Protein AF-A0A5C7EQW0-F1 (afdb_monomer_lite)

Radius of gyration: 21.23 Å; chains: 1; bounding box: 50×44×57 Å

Structure (mmCIF, N/CA/C/O backbone):
data_AF-A0A5C7EQW0-F1
#
_entry.id   AF-A0A5C7EQW0-F1
#
loop_
_atom_site.group_PDB
_atom_site.id
_atom_site.type_symbol
_atom_site.label_atom_id
_atom_site.label_alt_id
_atom_site.label_comp_id
_atom_site.label_asym_id
_atom_site.label_entity_id
_atom_site.label_seq_id
_atom_site.pdbx_PDB_ins_code
_atom_site.Cartn_x
_atom_site.Cartn_y
_atom_site.Cartn_z
_atom_site.occupancy
_atom_site.B_iso_or_equiv
_atom_site.auth_seq_id
_atom_site.auth_comp_id
_atom_site.auth_asym_id
_atom_site.auth_atom_id
_atom_site.pdbx_PDB_model_num
ATOM 1 N N . MET A 1 1 ? 4.938 -2.329 -3.753 1.00 88.94 1 MET A N 1
ATOM 2 C CA . MET A 1 1 ? 6.013 -3.317 -4.000 1.00 88.94 1 MET A CA 1
ATOM 3 C C . MET A 1 1 ? 7.381 -2.644 -3.904 1.00 88.94 1 MET A C 1
ATOM 5 O O . MET A 1 1 ? 7.489 -1.469 -4.225 1.00 88.94 1 MET A O 1
ATOM 9 N N . ASP A 1 2 ? 8.422 -3.358 -3.464 1.00 90.62 2 ASP A N 1
ATOM 10 C CA . ASP A 1 2 ? 9.789 -2.816 -3.384 1.00 90.62 2 ASP A CA 1
ATOM 11 C C . ASP A 1 2 ? 10.437 -2.665 -4.785 1.00 90.62 2 ASP A C 1
ATOM 13 O O . ASP A 1 2 ? 10.376 -3.616 -5.577 1.00 90.62 2 ASP A O 1
ATOM 17 N N . PRO A 1 3 ? 11.082 -1.520 -5.100 1.00 93.94 3 PRO A N 1
ATOM 18 C CA . PRO A 1 3 ? 11.840 -1.320 -6.338 1.00 93.94 3 PRO A CA 1
ATOM 19 C C . PRO A 1 3 ? 12.886 -2.384 -6.651 1.00 93.94 3 PRO A C 1
ATOM 21 O O . PRO A 1 3 ? 13.042 -2.763 -7.810 1.00 93.94 3 PRO A O 1
ATOM 24 N N . ALA A 1 4 ? 13.562 -2.928 -5.642 1.00 91.50 4 ALA A N 1
ATOM 25 C CA . ALA A 1 4 ? 14.552 -3.982 -5.829 1.00 91.50 4 ALA A CA 1
ATOM 26 C C . ALA A 1 4 ? 13.955 -5.257 -6.451 1.00 91.50 4 ALA A C 1
ATOM 28 O O . ALA A 1 4 ? 14.681 -6.022 -7.081 1.00 91.50 4 ALA A O 1
ATOM 29 N N . ILE A 1 5 ? 12.644 -5.483 -6.311 1.00 92.81 5 ILE A N 1
ATOM 30 C CA . ILE A 1 5 ? 11.968 -6.657 -6.869 1.00 92.81 5 ILE A CA 1
ATOM 31 C C . ILE A 1 5 ? 11.678 -6.442 -8.355 1.00 92.81 5 ILE A C 1
ATOM 33 O O . ILE A 1 5 ? 12.177 -7.188 -9.198 1.00 92.81 5 ILE A O 1
ATOM 37 N N . TYR A 1 6 ? 10.876 -5.430 -8.698 1.00 95.44 6 TYR A N 1
ATOM 38 C CA . TYR A 1 6 ? 10.392 -5.278 -10.073 1.00 95.44 6 TYR A CA 1
ATOM 39 C C . TYR A 1 6 ? 11.470 -4.739 -11.024 1.00 95.44 6 TYR A C 1
ATOM 41 O O . TYR A 1 6 ? 11.479 -5.108 -12.194 1.00 95.44 6 TYR A O 1
ATOM 49 N N . VAL A 1 7 ? 12.425 -3.928 -10.544 1.00 97.25 7 VAL A N 1
ATOM 50 C CA . VAL A 1 7 ? 13.527 -3.445 -11.395 1.00 97.25 7 VAL A CA 1
ATOM 51 C C . VAL A 1 7 ? 14.408 -4.613 -11.832 1.00 97.25 7 VAL A C 1
ATOM 53 O O . VAL A 1 7 ? 14.739 -4.720 -13.010 1.00 97.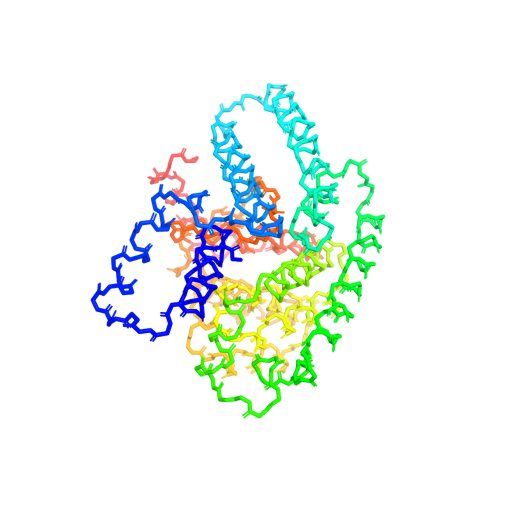25 7 VAL A O 1
ATOM 56 N N . CYS A 1 8 ? 14.733 -5.539 -10.923 1.00 96.12 8 CYS A N 1
ATOM 57 C CA . CYS A 1 8 ? 15.489 -6.740 -11.281 1.00 96.12 8 CYS A CA 1
ATOM 58 C C . CYS A 1 8 ? 14.723 -7.614 -12.283 1.00 96.12 8 CYS A C 1
ATOM 60 O O . CYS A 1 8 ? 15.320 -8.120 -13.230 1.00 96.12 8 CYS A O 1
ATOM 62 N N . ARG A 1 9 ? 13.400 -7.746 -12.122 1.00 95.81 9 ARG A N 1
ATOM 63 C CA . ARG A 1 9 ? 12.547 -8.509 -13.048 1.00 95.81 9 ARG A CA 1
ATOM 64 C C . ARG A 1 9 ? 12.472 -7.886 -14.436 1.00 95.81 9 ARG A C 1
ATOM 66 O O . ARG A 1 9 ? 12.625 -8.601 -15.421 1.00 95.81 9 ARG A O 1
ATOM 73 N N . TYR A 1 10 ? 12.334 -6.568 -14.517 1.00 96.94 10 TYR A N 1
ATOM 74 C CA . TYR A 1 10 ? 12.390 -5.834 -15.778 1.00 96.94 10 TYR A CA 1
ATOM 75 C C . TYR A 1 10 ? 13.731 -6.024 -16.503 1.00 96.94 10 TYR A C 1
ATOM 77 O O . TYR A 1 10 ? 13.761 -6.289 -17.708 1.00 96.94 10 TYR A O 1
ATOM 85 N N . LEU A 1 11 ? 14.852 -5.934 -15.775 1.00 97.56 11 LEU A N 1
ATOM 86 C CA . LEU A 1 11 ? 16.186 -6.156 -16.341 1.00 97.56 11 LEU A CA 1
ATOM 87 C C . LEU A 1 11 ? 16.369 -7.606 -16.810 1.00 97.56 11 LEU A C 1
ATOM 89 O O . LEU A 1 11 ? 16.930 -7.832 -17.881 1.00 97.56 11 LEU A O 1
ATOM 93 N N . GLU A 1 12 ? 15.871 -8.580 -16.043 1.00 95.69 12 GLU A N 1
ATOM 94 C CA . GLU A 1 12 ? 15.895 -10.001 -16.407 1.00 95.69 12 GLU A CA 1
ATOM 95 C C . GLU A 1 12 ? 15.120 -10.249 -17.708 1.00 95.69 12 GLU A C 1
ATOM 97 O O . GLU A 1 12 ? 15.663 -10.848 -18.640 1.00 95.69 12 GLU A O 1
ATOM 102 N N . ALA A 1 13 ? 13.887 -9.741 -17.804 1.00 94.12 13 ALA A N 1
ATOM 103 C CA . ALA A 1 13 ? 13.046 -9.868 -18.992 1.00 94.12 13 ALA A CA 1
ATOM 104 C C . ALA A 1 13 ? 13.681 -9.189 -20.216 1.00 94.12 13 ALA A C 1
ATOM 106 O O . ALA A 1 13 ? 13.775 -9.794 -21.287 1.00 94.12 13 ALA A O 1
ATOM 107 N N . SER A 1 14 ? 14.205 -7.973 -20.039 1.00 94.69 14 SER A N 1
ATOM 108 C CA . SER A 1 14 ? 14.911 -7.230 -21.090 1.00 94.69 14 SER A CA 1
ATOM 109 C C . SER A 1 14 ? 16.144 -7.989 -21.589 1.00 94.69 14 SER A C 1
ATOM 111 O O . SER A 1 14 ? 16.368 -8.115 -22.796 1.00 94.69 14 SER A O 1
ATOM 113 N N . TYR A 1 15 ? 16.933 -8.553 -20.670 1.00 95.25 15 TYR A N 1
ATOM 114 C CA . TYR A 1 15 ? 18.121 -9.324 -21.021 1.00 95.25 15 TYR A CA 1
ATOM 115 C C . TYR A 1 15 ? 17.764 -10.625 -21.745 1.00 95.25 15 TYR A C 1
ATOM 117 O O . TYR A 1 15 ? 18.398 -10.959 -22.749 1.00 95.25 15 TYR A O 1
ATOM 125 N N . ALA A 1 16 ? 16.743 -11.343 -21.273 1.00 93.44 16 ALA A N 1
ATOM 126 C CA . ALA A 1 16 ? 16.265 -12.571 -21.898 1.00 93.44 16 ALA A CA 1
ATOM 127 C C . ALA A 1 16 ? 15.719 -12.322 -23.313 1.00 93.44 16 ALA A C 1
ATOM 129 O O . ALA A 1 16 ? 16.009 -13.101 -24.221 1.00 93.44 16 ALA A O 1
ATOM 130 N N . ALA A 1 17 ? 14.999 -11.217 -23.526 1.00 93.06 17 ALA A N 1
ATOM 131 C CA . ALA A 1 17 ? 14.509 -10.821 -24.845 1.00 93.06 17 ALA A CA 1
ATOM 132 C C . ALA A 1 17 ? 15.654 -10.522 -25.830 1.00 93.06 17 ALA A C 1
ATOM 134 O O . ALA A 1 17 ? 15.574 -10.888 -27.003 1.00 93.06 17 ALA A O 1
ATOM 135 N N . ALA A 1 18 ? 16.745 -9.912 -25.354 1.00 93.81 18 ALA A N 1
ATOM 136 C CA . ALA A 1 18 ? 17.940 -9.657 -26.160 1.00 93.81 18 ALA A CA 1
ATOM 137 C C . ALA A 1 18 ? 18.785 -10.921 -26.434 1.00 93.81 18 ALA A C 1
ATOM 139 O O . ALA A 1 18 ? 19.583 -10.932 -27.373 1.00 93.81 18 ALA A O 1
ATOM 140 N N . HIS A 1 19 ? 18.610 -11.986 -25.643 1.00 94.56 19 HIS A N 1
ATOM 141 C CA . HIS A 1 19 ? 19.397 -13.222 -25.713 1.00 94.56 19 HIS A CA 1
ATOM 142 C C . HIS A 1 19 ? 18.488 -14.471 -25.716 1.00 94.56 19 HIS A C 1
ATOM 144 O O . HIS A 1 19 ? 18.447 -15.219 -24.732 1.00 94.56 19 HIS A O 1
ATOM 150 N N . PRO A 1 20 ? 17.775 -14.747 -26.826 1.00 92.56 20 PRO A N 1
ATOM 151 C CA . PRO A 1 20 ? 16.774 -15.819 -26.888 1.00 92.56 20 PRO A CA 1
ATOM 152 C C . PRO A 1 20 ? 17.354 -17.230 -26.688 1.00 92.56 20 PRO A C 1
ATOM 154 O O . PRO A 1 20 ? 16.637 -18.129 -26.253 1.00 92.56 20 PRO A O 1
ATOM 157 N N . ASP A 1 21 ? 18.652 -17.417 -26.946 1.00 94.19 21 ASP A N 1
ATOM 158 C CA . ASP A 1 21 ? 19.345 -18.711 -26.856 1.00 94.19 21 ASP A CA 1
ATOM 159 C C . ASP A 1 21 ? 19.822 -19.070 -25.432 1.00 94.19 21 ASP A C 1
ATOM 161 O O . ASP A 1 21 ? 20.503 -20.082 -25.233 1.00 94.19 21 ASP A O 1
ATOM 165 N N . LEU A 1 22 ? 19.499 -18.256 -24.417 1.00 92.69 22 LEU A N 1
ATOM 166 C CA . LEU A 1 22 ? 19.853 -18.558 -23.029 1.00 92.69 22 LEU A CA 1
ATOM 167 C C . LEU A 1 22 ? 19.169 -19.840 -22.542 1.00 92.69 22 LEU A C 1
ATOM 169 O O . LEU A 1 22 ? 17.944 -19.950 -22.517 1.00 92.69 22 LEU A O 1
ATOM 173 N N . THR A 1 23 ? 19.983 -20.780 -22.062 1.00 94.38 23 THR A N 1
ATOM 174 C CA . THR A 1 23 ? 19.497 -21.941 -21.303 1.00 94.38 23 THR A CA 1
ATOM 175 C C . THR A 1 23 ? 18.910 -21.512 -19.957 1.00 94.38 23 THR A C 1
ATOM 177 O O . THR A 1 23 ? 19.310 -20.486 -19.407 1.00 94.38 23 THR A O 1
ATOM 180 N N . ASP A 1 24 ? 18.040 -22.330 -19.364 1.00 92.06 24 ASP A N 1
ATOM 181 C CA . ASP A 1 24 ? 17.448 -22.029 -18.050 1.00 92.06 24 ASP A CA 1
ATOM 182 C C . ASP A 1 24 ? 18.506 -21.859 -16.948 1.00 92.06 24 ASP A C 1
ATOM 184 O O . ASP A 1 24 ? 18.406 -20.955 -16.121 1.00 92.06 24 ASP A O 1
ATOM 188 N N . ALA A 1 25 ? 19.581 -22.654 -16.986 1.00 92.88 25 ALA A N 1
ATOM 189 C CA . ALA A 1 25 ? 20.705 -22.501 -16.062 1.00 92.88 25 ALA A CA 1
ATOM 190 C C . ALA A 1 25 ? 21.424 -21.151 -16.237 1.00 92.88 25 ALA A C 1
ATOM 192 O O . ALA A 1 25 ? 21.856 -20.547 -15.258 1.00 92.88 25 ALA A O 1
ATOM 193 N N . ALA A 1 26 ? 21.537 -20.660 -17.475 1.00 92.69 26 ALA A N 1
ATOM 194 C CA . ALA A 1 26 ? 22.115 -19.348 -17.745 1.00 92.69 26 ALA A CA 1
ATOM 195 C C . ALA A 1 26 ? 21.186 -18.212 -17.286 1.00 92.69 26 ALA A C 1
ATOM 197 O O . ALA A 1 26 ? 21.677 -17.228 -16.740 1.00 92.69 26 ALA A O 1
ATOM 198 N N . ARG A 1 27 ? 19.861 -18.360 -17.433 1.00 92.12 27 ARG A N 1
ATOM 199 C CA . ARG A 1 27 ? 18.880 -17.387 -16.917 1.00 92.12 27 ARG A CA 1
ATOM 200 C C . ARG A 1 27 ? 18.961 -17.246 -15.398 1.00 92.12 27 ARG A C 1
ATOM 202 O O . ARG A 1 27 ? 18.964 -16.129 -14.896 1.00 92.12 27 ARG A O 1
ATOM 209 N N . GLU A 1 28 ? 19.111 -18.355 -14.675 1.00 92.81 28 GLU A N 1
ATOM 210 C CA . GLU A 1 28 ? 19.253 -18.324 -13.213 1.00 92.81 28 GLU A CA 1
ATOM 211 C C . GLU A 1 28 ? 20.532 -17.599 -12.760 1.00 92.81 28 GLU A C 1
ATOM 213 O O . GLU A 1 28 ? 20.516 -16.810 -11.812 1.00 92.81 28 GLU A O 1
ATOM 218 N N . LEU A 1 29 ? 21.643 -17.826 -13.471 1.00 93.69 29 LEU A N 1
ATOM 219 C CA . LEU A 1 29 ? 22.897 -17.113 -13.220 1.00 93.69 29 LEU A CA 1
ATOM 220 C C . LEU A 1 29 ? 22.750 -15.612 -13.489 1.00 93.69 29 LEU A C 1
ATOM 222 O O . LEU A 1 29 ? 23.177 -14.809 -12.665 1.00 93.69 29 LEU A O 1
ATOM 226 N N . VAL A 1 30 ? 22.117 -15.235 -14.603 1.00 94.25 30 VAL A N 1
ATOM 227 C CA . VAL A 1 30 ? 21.852 -13.828 -14.941 1.00 94.25 30 VAL A CA 1
ATOM 228 C C . VAL A 1 30 ? 20.996 -13.162 -13.869 1.00 94.25 30 VAL A C 1
ATOM 230 O O . VAL A 1 30 ? 21.356 -12.081 -13.415 1.00 94.25 30 VAL A O 1
ATOM 233 N N . ARG A 1 31 ? 19.920 -13.812 -13.405 1.00 93.69 31 ARG A N 1
ATOM 234 C CA . ARG A 1 31 ? 19.080 -13.286 -12.319 1.00 93.69 31 ARG A CA 1
ATOM 235 C C . ARG A 1 31 ? 19.905 -12.991 -11.067 1.00 93.69 31 ARG A C 1
ATOM 237 O O . ARG A 1 31 ? 19.854 -11.882 -10.547 1.00 93.69 31 ARG A O 1
ATOM 244 N N . SER A 1 32 ? 20.725 -13.953 -10.643 1.00 94.06 32 SER A N 1
ATOM 245 C CA . SER A 1 32 ? 21.601 -13.800 -9.473 1.00 94.06 32 SER A CA 1
ATOM 246 C C . SER A 1 32 ? 22.606 -12.650 -9.626 1.00 94.06 32 SER A C 1
ATOM 248 O O . SER A 1 32 ? 22.962 -12.000 -8.646 1.00 94.06 32 SER A O 1
ATOM 250 N N . GLU A 1 33 ? 23.104 -12.408 -10.840 1.00 95.88 33 GLU A N 1
ATOM 251 C CA . GLU A 1 33 ? 24.038 -11.312 -11.117 1.00 95.88 33 GLU A CA 1
ATOM 252 C C . GLU A 1 33 ? 23.335 -9.951 -11.204 1.00 95.88 33 GLU A C 1
ATOM 254 O O . GLU A 1 33 ? 23.876 -8.968 -10.699 1.00 95.88 33 GLU A O 1
ATOM 259 N N . ILE A 1 34 ? 22.125 -9.888 -11.769 1.00 96.44 34 ILE A N 1
ATOM 260 C CA . ILE A 1 34 ? 21.291 -8.676 -11.780 1.00 96.44 34 ILE A CA 1
ATOM 261 C C . ILE A 1 34 ? 20.959 -8.246 -10.351 1.00 96.44 34 ILE A C 1
ATOM 263 O O . ILE A 1 34 ? 21.095 -7.071 -10.033 1.00 96.44 34 ILE A O 1
ATOM 267 N N . GLU A 1 35 ? 20.598 -9.179 -9.467 1.00 93.75 35 GLU A N 1
ATOM 268 C CA . GLU A 1 35 ? 20.321 -8.870 -8.056 1.00 93.75 35 GLU A CA 1
ATOM 269 C C . GLU A 1 35 ? 21.541 -8.275 -7.326 1.00 93.75 35 GLU A C 1
ATOM 271 O O . GLU A 1 35 ? 21.389 -7.478 -6.401 1.00 93.75 35 GLU A O 1
ATOM 276 N N . ARG A 1 36 ? 22.764 -8.643 -7.734 1.00 94.19 36 ARG A N 1
ATOM 277 C CA . ARG A 1 36 ? 24.015 -8.149 -7.130 1.00 94.19 36 ARG A CA 1
ATOM 278 C C . ARG A 1 36 ? 24.512 -6.844 -7.743 1.00 94.19 36 ARG A C 1
ATOM 280 O O . ARG A 1 36 ? 25.148 -6.060 -7.043 1.00 94.19 36 ARG A O 1
ATOM 287 N N . ASN A 1 37 ? 24.317 -6.664 -9.046 1.00 95.38 37 ASN A N 1
ATOM 288 C CA . ASN A 1 37 ? 24.874 -5.557 -9.819 1.00 95.38 37 ASN A CA 1
ATOM 289 C C . ASN A 1 37 ? 23.929 -5.165 -10.970 1.00 95.38 37 ASN A C 1
ATOM 291 O O . ASN A 1 37 ? 24.256 -5.382 -12.145 1.00 95.38 37 ASN A O 1
ATOM 295 N N . PRO A 1 38 ? 22.752 -4.597 -10.656 1.00 96.31 38 PRO A N 1
ATOM 296 C CA . PRO A 1 38 ? 21.755 -4.252 -11.666 1.00 96.31 38 PRO A CA 1
ATOM 297 C C . PRO A 1 38 ? 22.269 -3.185 -12.646 1.00 96.31 38 PRO A C 1
ATOM 299 O O . PRO A 1 38 ? 21.879 -3.177 -13.814 1.00 96.31 38 PRO A O 1
ATOM 302 N N . GLU A 1 39 ? 23.207 -2.328 -12.228 1.00 95.81 39 GLU A N 1
ATOM 303 C CA . GLU A 1 39 ? 23.833 -1.313 -13.080 1.00 95.81 39 GLU A CA 1
ATOM 304 C C . GLU A 1 39 ? 24.523 -1.908 -14.314 1.00 95.81 39 GLU A C 1
ATOM 306 O O . GLU A 1 39 ? 24.519 -1.282 -15.375 1.00 95.81 39 GLU A O 1
ATOM 311 N N . ALA A 1 40 ? 25.091 -3.114 -14.207 1.00 96.12 40 ALA A N 1
ATOM 312 C CA . ALA A 1 40 ? 25.758 -3.769 -15.332 1.00 96.12 40 ALA A CA 1
ATOM 313 C C . ALA A 1 40 ? 24.794 -4.185 -16.453 1.00 96.12 40 ALA A C 1
ATOM 315 O O . ALA A 1 40 ? 25.251 -4.407 -17.572 1.00 96.12 40 ALA A O 1
ATOM 316 N N . TYR A 1 41 ? 23.493 -4.260 -16.164 1.00 96.56 41 TYR A N 1
ATOM 317 C CA . TYR A 1 41 ? 22.446 -4.685 -17.096 1.00 96.56 41 TYR A CA 1
ATOM 318 C C . TYR A 1 41 ? 21.539 -3.522 -17.539 1.00 96.56 41 TYR A C 1
ATOM 320 O O . TYR A 1 41 ? 20.721 -3.674 -18.445 1.00 96.56 41 TYR A O 1
ATOM 328 N N . ALA A 1 42 ? 21.699 -2.334 -16.948 1.00 96.06 42 ALA A N 1
ATOM 329 C CA . ALA A 1 42 ? 20.922 -1.140 -17.264 1.00 96.06 42 ALA A CA 1
ATOM 330 C C . ALA A 1 42 ? 21.562 -0.316 -18.400 1.00 96.06 42 ALA A C 1
ATOM 332 O O . ALA A 1 42 ? 22.224 0.701 -18.179 1.00 96.06 42 ALA A O 1
ATOM 333 N N . HIS A 1 43 ? 21.383 -0.759 -19.646 1.00 92.12 43 HIS A N 1
ATOM 334 C CA . HIS A 1 43 ? 22.002 -0.106 -20.810 1.00 92.12 43 HIS A CA 1
ATOM 335 C C . HIS A 1 43 ? 21.176 1.037 -21.410 1.00 92.12 43 HIS A C 1
ATOM 337 O O . HIS A 1 43 ? 21.741 1.954 -22.004 1.00 92.12 43 HIS A O 1
ATOM 343 N N . GLU A 1 44 ? 19.856 0.998 -21.245 1.00 95.06 44 GLU A N 1
ATOM 344 C CA . GLU A 1 44 ? 18.947 2.016 -21.771 1.00 95.06 44 GLU A CA 1
ATOM 345 C C . GLU A 1 44 ? 18.672 3.124 -20.745 1.00 95.06 44 GLU A C 1
ATOM 347 O O . GLU A 1 44 ? 18.694 2.849 -19.542 1.00 95.06 44 GLU A O 1
ATOM 352 N N . PRO A 1 45 ? 18.350 4.360 -21.182 1.00 96.25 45 PRO A N 1
ATOM 353 C CA . PRO A 1 45 ? 18.040 5.461 -20.268 1.00 96.25 45 PRO A CA 1
ATOM 354 C C . PRO A 1 45 ? 16.952 5.121 -19.240 1.00 96.25 45 PRO A C 1
ATOM 356 O O . PRO A 1 45 ? 17.119 5.430 -18.062 1.00 96.25 45 PRO A O 1
ATOM 359 N N . HIS A 1 46 ? 15.888 4.421 -19.656 1.00 96.69 46 HIS A N 1
ATOM 360 C CA . HIS A 1 46 ? 14.817 3.986 -18.752 1.00 96.69 46 HIS A CA 1
ATOM 361 C C . HIS A 1 46 ? 15.335 3.019 -17.680 1.00 96.69 46 HIS A C 1
ATOM 363 O O . HIS A 1 46 ? 15.153 3.242 -16.485 1.00 96.69 46 HIS A O 1
ATOM 369 N N . ALA A 1 47 ? 16.085 1.990 -18.085 1.00 97.31 47 ALA A N 1
ATOM 370 C CA . ALA A 1 47 ? 16.694 1.037 -17.161 1.00 97.31 47 ALA A CA 1
ATOM 371 C C . ALA A 1 47 ? 17.642 1.728 -16.159 1.00 97.31 47 ALA A C 1
ATOM 373 O O . ALA A 1 47 ? 17.635 1.422 -14.967 1.00 97.31 47 ALA A O 1
ATOM 374 N N . GLN A 1 48 ? 18.431 2.702 -16.624 1.00 97.75 48 GLN A N 1
ATOM 375 C CA . GLN A 1 48 ? 19.339 3.486 -15.778 1.00 97.75 48 GLN A CA 1
ATOM 376 C C . GLN A 1 48 ? 18.585 4.353 -14.768 1.00 97.75 48 GLN A C 1
ATOM 378 O O . GLN A 1 48 ? 19.013 4.465 -13.613 1.00 97.75 48 GLN A O 1
ATOM 383 N N . ALA A 1 49 ? 17.467 4.951 -15.184 1.00 98.38 49 ALA A N 1
ATOM 384 C CA . ALA A 1 49 ? 16.594 5.727 -14.314 1.00 98.38 49 ALA A CA 1
ATOM 385 C C . ALA A 1 49 ? 15.969 4.848 -13.221 1.00 98.38 49 ALA A C 1
ATOM 387 O O . ALA A 1 49 ? 16.037 5.212 -12.048 1.00 98.38 49 ALA A O 1
ATOM 388 N N . LEU A 1 50 ? 15.469 3.660 -13.576 1.00 98.31 50 LEU A N 1
ATOM 389 C CA . LEU A 1 50 ? 14.891 2.694 -12.636 1.00 98.31 50 LEU A CA 1
ATOM 390 C C . LEU A 1 50 ? 15.899 2.204 -11.590 1.00 98.31 50 LEU A C 1
ATOM 392 O O . LEU A 1 50 ? 15.616 2.246 -10.393 1.00 98.31 50 LEU A O 1
ATOM 396 N N . VAL A 1 51 ? 17.105 1.803 -12.009 1.00 98.19 51 VAL A N 1
ATOM 397 C CA . VAL A 1 51 ? 18.168 1.386 -11.074 1.00 98.19 51 VAL A CA 1
ATOM 398 C C . VAL A 1 51 ? 18.594 2.550 -10.175 1.00 98.19 51 VAL A C 1
ATOM 400 O O . VAL A 1 51 ? 18.780 2.387 -8.966 1.00 98.19 51 VAL A O 1
ATOM 403 N N . SER A 1 52 ? 18.695 3.757 -10.738 1.00 98.19 52 SER A N 1
ATOM 404 C CA . SER A 1 52 ? 19.000 4.959 -9.958 1.00 98.19 52 SER A CA 1
ATOM 405 C C . SER A 1 52 ? 17.914 5.257 -8.925 1.00 98.19 52 SER A C 1
ATOM 407 O O . SER A 1 52 ? 18.248 5.583 -7.784 1.00 98.19 52 SER A O 1
ATOM 409 N N . TYR A 1 53 ? 16.640 5.117 -9.299 1.00 98.44 53 TYR A N 1
ATOM 410 C CA . TYR A 1 53 ? 15.505 5.278 -8.397 1.00 98.44 53 TYR A CA 1
ATOM 411 C C . TYR A 1 53 ? 15.532 4.245 -7.271 1.00 98.44 53 TYR A C 1
ATOM 413 O O . TYR A 1 53 ? 15.494 4.643 -6.107 1.00 98.44 53 TYR A O 1
ATOM 421 N N . ALA A 1 54 ? 15.696 2.957 -7.587 1.00 97.56 54 ALA A N 1
ATOM 422 C CA . ALA A 1 54 ? 15.762 1.891 -6.588 1.00 97.56 54 ALA A CA 1
ATOM 423 C C . ALA A 1 54 ? 16.851 2.162 -5.536 1.00 97.56 54 ALA A C 1
ATOM 425 O O . ALA A 1 54 ? 16.614 2.035 -4.336 1.00 97.56 54 ALA A O 1
ATOM 426 N N . ARG A 1 55 ? 18.026 2.644 -5.961 1.00 97.25 55 ARG A N 1
ATOM 427 C CA . ARG A 1 55 ? 19.113 3.023 -5.046 1.00 97.25 55 ARG A CA 1
ATOM 428 C C . ARG A 1 55 ? 18.781 4.244 -4.186 1.00 97.25 55 ARG A C 1
ATOM 430 O O . ARG A 1 55 ? 19.119 4.269 -3.002 1.00 97.25 55 ARG A O 1
ATOM 437 N N . VAL A 1 56 ? 18.175 5.278 -4.775 1.00 97.94 56 VAL A N 1
ATOM 438 C CA . VAL A 1 56 ? 17.761 6.489 -4.043 1.00 97.94 56 VAL A CA 1
ATOM 439 C C . VAL A 1 56 ? 16.704 6.141 -2.996 1.00 97.94 56 VAL A C 1
ATOM 441 O O . VAL A 1 56 ? 16.842 6.548 -1.843 1.00 97.94 56 VAL A O 1
ATOM 444 N N . HIS A 1 57 ? 15.709 5.339 -3.375 1.00 97.00 57 HIS A N 1
ATOM 445 C CA . HIS A 1 57 ? 14.661 4.846 -2.487 1.00 97.00 57 HIS A CA 1
ATOM 446 C C . HIS A 1 57 ? 15.242 4.010 -1.341 1.00 97.00 57 HIS A C 1
ATOM 448 O O . HIS A 1 57 ? 15.038 4.359 -0.179 1.00 97.00 57 HIS A O 1
ATOM 454 N N . ALA A 1 58 ? 16.070 3.005 -1.641 1.00 95.06 58 ALA A N 1
ATOM 455 C CA . ALA A 1 58 ? 16.699 2.162 -0.624 1.00 95.06 58 ALA A CA 1
ATOM 456 C C . ALA A 1 58 ? 17.554 2.970 0.368 1.00 95.06 58 ALA A C 1
ATOM 458 O O . ALA A 1 58 ? 17.483 2.745 1.579 1.00 95.06 58 ALA A O 1
ATOM 459 N N . ARG A 1 59 ? 18.330 3.955 -0.117 1.00 96.19 59 ARG A N 1
ATOM 460 C CA . ARG A 1 59 ? 19.088 4.868 0.755 1.00 96.19 59 ARG A CA 1
ATOM 461 C C . ARG A 1 59 ? 18.150 5.664 1.660 1.00 96.19 59 ARG A C 1
ATOM 463 O O . ARG A 1 59 ? 18.406 5.737 2.855 1.00 96.19 59 ARG A O 1
ATOM 470 N N . MET A 1 60 ? 17.092 6.256 1.110 1.00 95.44 60 MET A N 1
ATOM 471 C CA . MET A 1 60 ? 16.138 7.051 1.886 1.00 95.44 60 MET A CA 1
ATOM 472 C C . MET A 1 60 ? 15.493 6.219 3.000 1.00 95.44 60 MET A C 1
ATOM 474 O O . MET A 1 60 ? 15.492 6.653 4.149 1.00 95.44 60 MET A O 1
ATOM 478 N N . ILE A 1 61 ? 15.006 5.014 2.690 1.00 93.38 61 ILE A N 1
ATOM 479 C CA . ILE A 1 61 ? 14.399 4.118 3.684 1.00 93.38 61 ILE A CA 1
ATOM 480 C C . ILE A 1 61 ? 15.411 3.720 4.767 1.00 93.38 61 ILE A C 1
ATOM 482 O O . ILE A 1 61 ? 15.092 3.768 5.955 1.00 93.38 61 ILE A O 1
ATOM 486 N N . ALA A 1 62 ? 16.648 3.385 4.385 1.00 93.25 62 ALA A N 1
ATOM 487 C CA . ALA A 1 62 ? 17.694 3.027 5.340 1.00 93.25 62 ALA A CA 1
ATOM 488 C C . ALA A 1 62 ? 18.082 4.193 6.266 1.00 93.25 62 ALA A C 1
ATOM 490 O O . ALA A 1 62 ? 18.312 3.976 7.454 1.00 93.25 62 ALA A O 1
ATOM 491 N N . GLU A 1 63 ? 18.158 5.421 5.747 1.00 94.31 63 GLU A N 1
ATOM 492 C CA . GLU A 1 63 ? 18.444 6.597 6.573 1.00 94.31 63 GLU A CA 1
ATOM 493 C C . GLU A 1 63 ? 17.267 6.940 7.495 1.00 94.31 63 GLU A C 1
ATOM 495 O O . GLU A 1 63 ? 17.504 7.213 8.666 1.00 94.31 63 GLU A O 1
ATOM 500 N N . LEU A 1 64 ? 16.012 6.844 7.034 1.00 91.94 64 LEU A N 1
ATOM 501 C CA . LEU A 1 64 ? 14.835 7.032 7.898 1.00 91.94 64 LEU A CA 1
ATOM 502 C C . LEU A 1 64 ? 14.824 6.044 9.071 1.00 91.94 64 LEU A C 1
ATOM 504 O O . LEU A 1 64 ? 14.596 6.449 10.207 1.00 91.94 64 LEU A O 1
ATOM 508 N N . ALA A 1 65 ? 15.140 4.771 8.820 1.00 89.25 65 ALA A N 1
ATOM 509 C CA . ALA A 1 65 ? 15.211 3.756 9.870 1.00 89.25 65 ALA A CA 1
ATOM 510 C C . ALA A 1 65 ? 16.301 4.052 10.916 1.00 89.25 65 ALA A C 1
ATOM 512 O O . ALA A 1 65 ? 16.137 3.749 12.092 1.00 89.25 65 ALA A O 1
ATOM 513 N N . ARG A 1 66 ? 17.416 4.686 10.528 1.00 90.81 66 ARG A N 1
ATOM 514 C CA . ARG A 1 66 ? 18.464 5.101 11.483 1.00 90.81 66 ARG A CA 1
ATOM 515 C C . ARG A 1 66 ? 18.041 6.266 12.371 1.00 90.81 66 ARG A C 1
ATOM 517 O O . ARG A 1 66 ? 18.696 6.513 13.381 1.00 90.81 66 ARG A O 1
ATOM 524 N N . MET A 1 67 ? 16.992 6.987 11.984 1.00 91.19 67 MET A N 1
ATOM 525 C CA . MET A 1 67 ? 16.492 8.145 12.714 1.00 91.19 67 MET A CA 1
ATOM 526 C C . MET A 1 67 ? 15.442 7.780 13.778 1.00 91.19 67 MET A C 1
ATOM 528 O O . MET A 1 67 ? 15.089 8.663 14.550 1.00 91.19 67 MET A O 1
ATOM 532 N N . GLU A 1 68 ? 14.970 6.524 13.856 1.00 82.00 68 GLU A N 1
ATOM 533 C CA . GLU A 1 68 ? 13.881 6.085 14.764 1.00 82.00 68 GLU A CA 1
ATOM 534 C C . GLU A 1 68 ? 14.120 6.455 16.241 1.00 82.00 68 GLU A C 1
ATOM 536 O O . GLU A 1 68 ? 13.187 6.838 16.935 1.00 82.00 68 GLU A O 1
ATOM 541 N N . GLU A 1 69 ? 15.373 6.398 16.702 1.00 85.12 69 GLU A N 1
ATOM 542 C CA . GLU A 1 69 ? 15.761 6.645 18.103 1.00 85.12 69 GLU A CA 1
ATOM 543 C C . GLU A 1 69 ? 16.235 8.089 18.364 1.00 85.12 69 GLU A C 1
ATOM 545 O O . GLU A 1 69 ? 16.729 8.413 19.449 1.00 85.12 69 GLU A O 1
ATOM 550 N N . LEU A 1 70 ? 16.168 8.970 17.359 1.00 89.50 70 LEU A N 1
ATOM 551 C CA . LEU A 1 70 ? 16.611 10.353 17.517 1.00 89.50 70 LEU A CA 1
ATOM 552 C C . LEU A 1 70 ? 15.575 11.181 18.289 1.00 89.50 70 LEU A C 1
ATOM 554 O O . LEU A 1 70 ? 14.375 11.024 18.076 1.00 89.50 70 LEU A O 1
ATOM 558 N N . PRO A 1 71 ? 16.011 12.150 19.114 1.00 90.00 71 PRO A N 1
ATOM 559 C CA . PRO A 1 71 ? 15.095 13.119 19.707 1.00 90.00 71 PRO A CA 1
ATOM 560 C C . PRO A 1 71 ? 14.365 13.935 18.631 1.00 90.00 71 PRO A C 1
ATOM 562 O O . PRO A 1 71 ? 14.997 14.353 17.658 1.00 90.00 71 PRO A O 1
ATOM 565 N N . ASP A 1 72 ? 13.091 14.272 18.855 1.00 87.31 72 ASP A N 1
ATOM 566 C CA . ASP A 1 72 ? 12.198 14.933 17.883 1.00 87.31 72 ASP A CA 1
ATOM 567 C C . ASP A 1 72 ? 12.849 16.088 17.107 1.00 87.31 72 ASP A C 1
ATOM 569 O O . ASP A 1 72 ? 12.815 16.145 15.880 1.00 87.31 72 ASP A O 1
ATOM 573 N N . GLY A 1 73 ? 13.496 17.024 17.809 1.00 90.62 73 GLY A N 1
ATOM 574 C CA . GLY A 1 73 ? 14.100 18.194 17.166 1.00 90.62 73 GLY A CA 1
ATOM 575 C C . GLY A 1 73 ? 15.297 17.860 16.270 1.00 90.62 73 GLY A C 1
ATOM 576 O O . GLY A 1 73 ? 15.605 18.616 15.349 1.00 90.62 73 GLY A O 1
ATOM 577 N N . GLU A 1 74 ? 16.007 16.768 16.547 1.00 92.38 74 GLU A N 1
ATOM 578 C CA . GLU A 1 74 ? 17.077 16.266 15.687 1.00 92.38 74 GLU A CA 1
ATOM 579 C C . GLU A 1 74 ? 16.523 15.431 14.536 1.00 92.38 74 GLU A C 1
ATOM 581 O O . GLU A 1 74 ? 16.935 15.658 13.396 1.00 92.38 74 GLU A O 1
ATOM 586 N N . PHE A 1 75 ? 15.554 14.559 14.824 1.00 90.69 75 PHE A N 1
ATOM 587 C CA . PHE A 1 75 ? 14.809 13.786 13.836 1.00 90.69 75 PHE A CA 1
ATOM 588 C C . PHE A 1 75 ? 14.263 14.689 12.725 1.00 90.69 75 PHE A C 1
ATOM 590 O O . PHE A 1 75 ? 14.582 14.493 11.555 1.00 90.69 75 PHE A O 1
ATOM 597 N N . GLU A 1 76 ? 13.540 15.750 13.087 1.00 90.19 76 GLU A N 1
ATOM 598 C CA . GLU A 1 76 ? 12.938 16.681 12.129 1.00 90.19 76 GLU A CA 1
ATOM 599 C C . GLU A 1 76 ? 13.981 17.358 11.229 1.00 90.19 76 GLU A C 1
ATOM 601 O O . GLU A 1 76 ? 13.833 17.400 10.008 1.00 90.19 76 GLU A O 1
ATOM 606 N N . ARG A 1 77 ? 15.099 17.828 11.803 1.00 93.25 77 ARG A N 1
ATOM 607 C CA . ARG A 1 77 ? 16.177 18.454 11.016 1.00 93.25 77 ARG A CA 1
ATOM 608 C C . ARG A 1 77 ? 16.842 17.470 10.056 1.00 93.25 77 ARG A C 1
ATOM 610 O O . ARG A 1 77 ? 17.145 17.843 8.922 1.00 93.25 77 ARG A O 1
ATOM 617 N N . GLN A 1 78 ? 17.125 16.250 10.514 1.00 94.69 78 GLN A N 1
ATOM 618 C CA . GLN A 1 78 ? 17.760 15.233 9.678 1.00 94.69 78 GLN A CA 1
ATOM 619 C C . GLN A 1 78 ? 16.811 14.747 8.576 1.00 94.69 78 GLN A C 1
ATOM 621 O O . GLN A 1 78 ? 17.240 14.617 7.428 1.00 94.69 78 GLN A O 1
ATOM 626 N N . ARG A 1 79 ? 15.522 14.575 8.891 1.00 93.31 79 ARG A N 1
ATOM 627 C CA . ARG A 1 79 ? 14.478 14.195 7.936 1.00 93.31 79 ARG A CA 1
ATOM 628 C C . ARG A 1 79 ? 14.330 15.223 6.820 1.00 93.31 79 ARG A C 1
ATOM 630 O O . ARG A 1 79 ? 14.393 14.844 5.655 1.00 93.31 79 ARG A O 1
ATOM 637 N N . SER A 1 80 ? 14.211 16.513 7.144 1.00 93.31 80 SER A N 1
ATOM 638 C CA . SER A 1 80 ? 14.087 17.559 6.117 1.00 93.31 80 SER A CA 1
ATOM 639 C C . SER A 1 80 ? 15.297 17.586 5.184 1.00 93.31 80 SER A C 1
ATOM 641 O O . SER A 1 80 ? 15.139 17.621 3.967 1.00 93.31 80 SER A O 1
ATOM 643 N N . ARG A 1 81 ? 16.514 17.466 5.734 1.00 95.56 81 ARG A N 1
ATOM 644 C CA . ARG A 1 81 ? 17.733 17.385 4.920 1.00 95.56 81 ARG A CA 1
ATOM 645 C C . ARG A 1 81 ? 17.741 16.152 4.012 1.00 95.56 81 ARG A C 1
ATOM 647 O O . ARG A 1 81 ? 18.114 16.261 2.846 1.00 95.56 81 ARG A O 1
ATOM 654 N N . LEU A 1 82 ? 17.352 14.989 4.535 1.00 96.25 82 LEU A N 1
ATOM 655 C CA . LEU A 1 82 ? 17.257 13.759 3.750 1.00 96.25 82 LEU A CA 1
ATOM 656 C C . LEU A 1 82 ? 16.256 13.914 2.601 1.00 96.25 82 LEU A C 1
ATOM 658 O O . LEU A 1 82 ? 16.543 13.479 1.485 1.00 96.25 82 LEU A O 1
ATOM 662 N N . PHE A 1 83 ? 15.108 14.541 2.853 1.00 95.81 83 PHE A N 1
ATOM 663 C CA . PHE A 1 83 ? 14.089 14.776 1.833 1.00 95.81 83 PHE A CA 1
ATOM 664 C C . PHE A 1 83 ? 14.586 15.742 0.756 1.00 95.81 83 PHE A C 1
ATOM 666 O O . PHE A 1 83 ? 14.465 15.416 -0.422 1.00 95.81 83 PHE A O 1
ATOM 673 N N . ASP A 1 84 ? 15.248 16.842 1.117 1.00 95.94 84 ASP A N 1
ATOM 674 C CA . ASP A 1 84 ? 15.852 17.765 0.145 1.00 95.94 84 ASP A CA 1
ATOM 675 C C . ASP A 1 84 ? 16.910 17.073 -0.735 1.00 95.94 84 ASP A C 1
ATOM 677 O O . ASP A 1 84 ? 16.907 17.206 -1.964 1.00 95.94 84 ASP A O 1
ATOM 681 N N . GLU A 1 85 ? 17.803 16.286 -0.123 1.00 97.50 85 GLU A N 1
ATOM 682 C CA . GLU A 1 85 ? 18.816 15.506 -0.845 1.00 97.50 85 GLU A CA 1
ATOM 683 C C . GLU A 1 85 ? 18.175 14.465 -1.778 1.00 97.50 85 GLU A C 1
ATOM 685 O O . GLU A 1 85 ? 18.627 14.281 -2.914 1.00 97.50 85 GLU A O 1
ATOM 690 N N . THR A 1 86 ? 17.111 13.805 -1.314 1.00 98.19 86 THR A N 1
ATOM 691 C CA . THR A 1 86 ? 16.372 12.797 -2.082 1.00 98.19 86 THR A CA 1
ATOM 692 C C . THR A 1 86 ? 15.675 13.437 -3.274 1.00 98.19 86 THR A C 1
ATOM 694 O O . THR A 1 86 ? 15.873 12.987 -4.400 1.00 98.19 86 THR A O 1
ATOM 697 N N . ARG A 1 87 ? 14.942 14.535 -3.075 1.00 97.94 87 ARG A N 1
ATOM 698 C CA . ARG A 1 87 ? 14.255 15.260 -4.152 1.00 97.94 87 ARG A CA 1
ATOM 699 C C . ARG A 1 87 ? 15.218 15.776 -5.217 1.00 97.94 87 ARG A C 1
ATOM 701 O O . ARG A 1 87 ? 14.935 15.660 -6.406 1.00 97.94 87 ARG A O 1
ATOM 708 N N . LEU A 1 88 ? 16.407 16.247 -4.828 1.00 98.00 88 LEU A N 1
ATOM 709 C CA . LEU A 1 88 ? 17.445 16.624 -5.793 1.00 98.00 88 LEU A CA 1
ATOM 710 C C . LEU A 1 88 ? 17.932 15.428 -6.631 1.00 98.00 88 LEU A C 1
ATOM 712 O O . LEU A 1 88 ? 18.252 15.587 -7.813 1.00 98.00 88 LEU A O 1
ATOM 716 N N . ALA A 1 89 ? 18.023 14.236 -6.039 1.00 98.44 89 ALA A N 1
ATOM 717 C CA . ALA A 1 89 ? 18.371 13.022 -6.771 1.00 98.44 89 ALA A CA 1
ATOM 718 C C . ALA A 1 89 ? 17.238 12.583 -7.713 1.00 98.44 89 ALA A C 1
ATOM 720 O O . ALA A 1 89 ? 17.509 12.269 -8.873 1.00 98.44 89 ALA A O 1
ATOM 721 N N . LEU A 1 90 ? 15.985 12.635 -7.251 1.00 98.62 90 LEU A N 1
ATOM 722 C CA . LEU A 1 90 ? 14.798 12.329 -8.054 1.00 98.62 90 LEU A CA 1
ATOM 723 C C . LEU A 1 90 ? 14.669 13.267 -9.253 1.00 98.62 90 LEU A C 1
ATOM 725 O O . LEU A 1 90 ? 14.450 12.794 -10.362 1.00 98.62 90 LEU A O 1
ATOM 729 N N . PHE A 1 91 ? 14.917 14.567 -9.074 1.00 98.19 91 PHE A N 1
ATOM 730 C CA . PHE A 1 91 ? 14.932 15.535 -10.171 1.00 98.19 91 PHE A CA 1
ATOM 731 C C . PHE A 1 91 ? 15.867 15.104 -11.312 1.00 98.19 91 PHE A C 1
ATOM 733 O O . PHE A 1 91 ? 15.477 15.115 -12.475 1.00 98.19 91 PHE A O 1
ATOM 740 N N . LYS A 1 92 ? 17.084 14.645 -10.995 1.00 98.19 92 LYS A N 1
ATOM 741 C CA . LYS A 1 92 ? 18.041 14.169 -12.011 1.00 98.19 92 LYS A CA 1
ATOM 742 C C . LYS A 1 92 ? 17.564 12.901 -12.722 1.00 98.19 92 LYS A C 1
ATOM 744 O O . LYS A 1 92 ? 17.818 12.743 -13.914 1.00 98.19 92 LYS A O 1
ATOM 749 N N . ILE A 1 93 ? 16.896 12.006 -11.995 1.00 98.50 93 ILE A N 1
ATOM 750 C CA . ILE A 1 93 ? 16.311 10.784 -12.562 1.00 98.50 93 ILE A CA 1
ATOM 751 C C . ILE A 1 93 ? 15.191 11.158 -13.537 1.00 98.50 93 ILE A C 1
ATOM 753 O O . ILE A 1 93 ? 15.200 10.695 -14.670 1.00 98.50 93 ILE A O 1
ATOM 757 N N . ILE A 1 94 ? 14.293 12.059 -13.134 1.00 98.31 94 ILE A N 1
ATOM 758 C CA . ILE A 1 94 ? 13.165 12.524 -13.951 1.00 98.31 94 ILE A CA 1
ATOM 759 C C . ILE A 1 94 ? 13.649 13.244 -15.218 1.00 98.31 94 ILE A C 1
ATOM 761 O O . ILE A 1 94 ? 13.073 13.053 -16.285 1.00 98.31 94 ILE A O 1
ATOM 765 N N . GLU A 1 95 ? 14.716 14.043 -15.126 1.00 97.00 95 GLU A N 1
ATOM 766 C CA . GLU A 1 95 ? 15.334 14.687 -16.295 1.00 97.00 95 GLU A CA 1
ATOM 767 C C . GLU A 1 95 ? 15.994 13.677 -17.246 1.00 97.00 95 GLU A C 1
ATOM 769 O O . GLU A 1 95 ? 16.037 13.906 -18.453 1.00 97.00 95 GLU A O 1
ATOM 774 N N . THR A 1 96 ? 16.499 12.557 -16.716 1.00 95.50 96 THR A N 1
ATOM 775 C CA . THR A 1 96 ? 17.052 11.466 -17.534 1.00 95.50 96 THR A CA 1
ATOM 776 C C . THR A 1 96 ? 15.936 10.719 -18.251 1.00 95.50 96 THR A C 1
ATOM 778 O O . THR A 1 96 ? 16.039 10.444 -19.446 1.00 95.50 96 THR A O 1
ATOM 781 N N . ASP A 1 97 ? 14.865 10.408 -17.525 1.00 97.44 97 ASP A N 1
ATOM 782 C CA . ASP A 1 97 ? 13.700 9.737 -18.065 1.00 97.44 97 ASP A CA 1
ATOM 783 C C . ASP A 1 97 ? 12.434 10.031 -17.246 1.00 97.44 97 ASP A C 1
ATOM 785 O O . ASP A 1 97 ? 12.259 9.610 -16.098 1.00 97.44 97 ASP A O 1
ATOM 789 N N . ARG A 1 98 ? 11.494 10.721 -17.895 1.00 96.31 98 ARG A N 1
ATOM 790 C CA . ARG A 1 98 ? 10.207 11.112 -17.309 1.00 96.31 98 ARG A CA 1
ATOM 791 C C . ARG A 1 98 ? 9.211 9.958 -17.201 1.00 96.31 98 ARG A C 1
ATOM 793 O O . ARG A 1 98 ? 8.199 10.125 -16.516 1.00 96.31 98 ARG A O 1
ATOM 800 N N . SER A 1 99 ? 9.468 8.830 -17.867 1.00 95.81 99 SER A N 1
ATOM 801 C CA . SER A 1 99 ? 8.645 7.620 -17.753 1.00 95.81 99 SER A CA 1
ATOM 802 C C . SER A 1 99 ? 8.950 6.811 -16.487 1.00 95.81 99 SER A C 1
ATOM 804 O O . SER A 1 99 ? 8.207 5.893 -16.150 1.00 95.81 99 SER A O 1
ATOM 806 N N . CYS A 1 100 ? 9.969 7.199 -15.707 1.00 97.81 100 CYS A N 1
ATOM 807 C CA . CYS A 1 100 ? 10.184 6.691 -14.354 1.00 97.81 100 CYS A CA 1
ATOM 808 C C . CYS A 1 100 ? 9.109 7.241 -13.390 1.00 97.81 100 CYS A C 1
ATOM 810 O O . CYS A 1 100 ? 9.346 8.182 -12.623 1.00 97.81 100 CYS A O 1
ATOM 812 N N . ILE A 1 101 ? 7.906 6.658 -13.442 1.00 98.38 101 ILE A N 1
ATOM 813 C CA . ILE A 1 101 ? 6.719 7.101 -12.691 1.00 98.38 101 ILE A CA 1
ATOM 814 C C . ILE A 1 101 ? 6.986 7.159 -11.188 1.00 98.38 101 ILE A C 1
ATOM 816 O O . ILE A 1 101 ? 6.639 8.145 -10.545 1.00 98.38 101 ILE A O 1
ATOM 820 N N . ASP A 1 102 ? 7.675 6.164 -10.640 1.00 98.19 102 ASP A N 1
ATOM 821 C CA . ASP A 1 102 ? 7.963 6.095 -9.210 1.00 98.19 102 ASP A CA 1
ATOM 822 C C . ASP A 1 102 ? 8.864 7.232 -8.701 1.00 98.19 102 ASP A C 1
ATOM 824 O O . ASP A 1 102 ? 8.703 7.702 -7.571 1.00 98.19 102 ASP A O 1
ATOM 828 N N . ALA A 1 103 ? 9.779 7.733 -9.539 1.00 98.44 103 ALA A N 1
ATOM 829 C CA . ALA A 1 103 ? 10.607 8.879 -9.173 1.00 98.44 103 ALA A CA 1
ATOM 830 C C . ALA A 1 103 ? 9.766 10.157 -9.081 1.00 98.44 103 ALA A C 1
ATOM 832 O O . ALA A 1 103 ? 9.941 10.956 -8.161 1.00 98.44 103 ALA A O 1
ATOM 833 N N . ARG A 1 104 ? 8.815 10.320 -10.008 1.00 98.50 104 ARG A N 1
ATOM 834 C CA . ARG A 1 104 ? 7.857 11.433 -10.010 1.00 98.50 104 ARG A CA 1
ATOM 835 C C . ARG A 1 104 ? 6.888 11.335 -8.838 1.00 98.50 104 ARG A C 1
ATOM 837 O O . ARG A 1 104 ? 6.627 12.337 -8.184 1.00 98.50 104 ARG A O 1
ATOM 844 N N . LEU A 1 105 ? 6.384 10.135 -8.560 1.00 98.50 105 LEU A N 1
ATOM 845 C CA . LEU A 1 105 ? 5.500 9.859 -7.435 1.00 98.50 105 LEU A CA 1
ATOM 846 C C . LEU A 1 105 ? 6.177 10.213 -6.113 1.00 98.50 105 LEU A C 1
ATOM 848 O O . LEU A 1 105 ? 5.611 10.950 -5.310 1.00 98.50 105 LEU A O 1
ATOM 852 N N . LEU A 1 106 ? 7.400 9.726 -5.896 1.00 97.88 106 LEU A N 1
ATOM 853 C CA . LEU A 1 106 ? 8.115 10.007 -4.660 1.00 97.88 106 LEU A CA 1
ATOM 854 C C . LEU A 1 106 ? 8.451 11.500 -4.522 1.00 97.88 106 LEU A C 1
ATOM 856 O O . LEU A 1 106 ? 8.341 12.029 -3.422 1.00 97.88 106 LEU A O 1
ATOM 860 N N . ASP A 1 107 ? 8.787 12.205 -5.609 1.00 97.88 107 ASP A N 1
ATOM 861 C CA . ASP A 1 107 ? 9.003 13.659 -5.551 1.00 97.88 107 ASP A CA 1
ATOM 862 C C . ASP A 1 107 ? 7.734 14.417 -5.127 1.00 97.88 107 ASP A C 1
ATOM 864 O O . ASP A 1 107 ? 7.821 15.330 -4.305 1.00 97.88 107 ASP A O 1
ATOM 868 N N . LEU A 1 108 ? 6.556 14.001 -5.615 1.00 97.12 108 LEU A N 1
ATOM 869 C CA . LEU A 1 108 ? 5.269 14.562 -5.186 1.00 97.12 108 LEU A CA 1
ATOM 870 C C . LEU A 1 108 ? 4.983 14.290 -3.704 1.00 97.12 108 LEU A C 1
ATOM 872 O O . LEU A 1 108 ? 4.542 15.189 -2.994 1.00 97.12 108 LEU A O 1
ATOM 876 N N . LEU A 1 109 ? 5.240 13.072 -3.223 1.00 95.81 109 LEU A N 1
ATOM 877 C CA . LEU A 1 109 ? 4.986 12.701 -1.825 1.00 95.81 109 LEU A CA 1
ATOM 878 C C . LEU A 1 109 ? 5.944 13.381 -0.840 1.00 95.81 109 LEU A C 1
ATOM 880 O O . LEU A 1 109 ? 5.576 13.611 0.309 1.00 95.81 109 LEU A O 1
ATOM 884 N N . LEU A 1 110 ? 7.160 13.706 -1.282 1.00 95.56 110 LEU A N 1
ATOM 885 C CA . LEU A 1 110 ? 8.138 14.459 -0.495 1.00 95.56 110 LEU A CA 1
ATOM 886 C C . LEU A 1 110 ? 7.947 15.979 -0.600 1.00 95.56 110 LEU A C 1
ATOM 888 O O . LEU A 1 110 ? 8.685 16.732 0.041 1.00 95.56 110 LEU A O 1
ATOM 892 N N . ALA A 1 111 ? 7.006 16.455 -1.418 1.00 92.75 111 ALA A N 1
ATOM 893 C CA . ALA A 1 111 ? 6.719 17.873 -1.519 1.00 92.75 111 ALA A CA 1
ATOM 894 C C . ALA A 1 111 ? 6.035 18.370 -0.236 1.00 92.75 111 ALA A C 1
ATOM 896 O O . ALA A 1 111 ? 5.026 17.823 0.205 1.00 92.75 111 ALA A O 1
ATOM 897 N N . ASP A 1 112 ? 6.566 19.451 0.336 1.00 89.38 112 ASP A N 1
ATOM 898 C CA . ASP A 1 112 ? 5.958 20.142 1.475 1.00 89.38 112 ASP A CA 1
ATOM 899 C C . ASP A 1 112 ? 4.787 21.014 0.994 1.00 89.38 112 ASP A C 1
ATOM 901 O O . ASP A 1 112 ? 4.900 22.230 0.823 1.00 89.38 112 ASP A O 1
ATOM 905 N N . VAL A 1 113 ? 3.677 20.355 0.653 1.00 93.44 113 VAL A N 1
ATOM 906 C CA . VAL A 1 113 ? 2.445 20.978 0.155 1.00 93.44 113 VAL A CA 1
ATOM 907 C C . VAL A 1 113 ? 1.225 20.435 0.902 1.00 93.44 113 VAL A C 1
ATOM 909 O O . VAL A 1 113 ? 1.251 19.307 1.402 1.00 93.44 113 VAL A O 1
ATOM 912 N N . PRO A 1 114 ? 0.118 21.197 0.974 1.00 93.56 114 PRO A N 1
ATOM 913 C CA . PRO A 1 114 ? -1.129 20.702 1.544 1.00 93.56 114 PRO A CA 1
ATOM 914 C C . PRO A 1 114 ? -1.592 19.388 0.900 1.00 93.56 114 PRO A C 1
ATOM 916 O O . PRO A 1 114 ? -1.468 19.190 -0.308 1.00 93.56 114 PRO A O 1
ATOM 919 N N . LEU A 1 115 ? -2.210 18.512 1.698 1.00 90.12 115 LEU A N 1
ATOM 920 C CA . LEU A 1 115 ? -2.642 17.181 1.251 1.00 90.12 115 LEU A CA 1
ATOM 921 C C . LEU A 1 115 ? -3.556 17.220 0.015 1.00 90.12 115 LEU A C 1
ATOM 923 O O . LEU A 1 115 ? -3.427 16.379 -0.868 1.00 90.12 115 LEU A O 1
ATOM 927 N N . ASP A 1 116 ? -4.458 18.196 -0.076 1.00 93.75 116 ASP A N 1
ATOM 928 C CA . ASP A 1 116 ? -5.355 18.336 -1.230 1.00 93.75 116 ASP A CA 1
ATOM 929 C C . ASP A 1 116 ? -4.611 18.728 -2.518 1.00 93.75 116 ASP A C 1
ATOM 931 O O . ASP A 1 116 ? -4.988 18.282 -3.605 1.00 93.75 116 ASP A O 1
ATOM 935 N N . ASP A 1 117 ? -3.539 19.516 -2.401 1.00 96.12 117 ASP A N 1
ATOM 936 C CA . ASP A 1 117 ? -2.669 19.852 -3.529 1.00 96.12 117 ASP A CA 1
ATOM 937 C C . ASP A 1 117 ? -1.879 18.618 -3.978 1.00 96.12 117 ASP A C 1
ATOM 939 O O . ASP A 1 117 ? -1.879 18.295 -5.165 1.00 96.12 117 ASP A O 1
ATOM 943 N N . CYS A 1 118 ? -1.313 17.872 -3.022 1.00 95.31 118 CYS A N 1
ATOM 944 C CA . CYS A 1 118 ? -0.644 16.600 -3.288 1.00 95.31 118 CYS A CA 1
ATOM 945 C C . CYS A 1 118 ? -1.588 15.604 -3.985 1.00 95.31 118 CYS A C 1
ATOM 947 O O . CYS A 1 118 ? -1.258 15.074 -5.043 1.00 95.31 118 CYS A O 1
ATOM 949 N N . LEU A 1 119 ? -2.810 15.408 -3.474 1.00 96.31 119 LEU A N 1
ATOM 950 C CA . LEU A 1 119 ? -3.806 14.517 -4.082 1.00 96.31 119 LEU A CA 1
ATOM 951 C C . LEU A 1 119 ? -4.183 14.937 -5.505 1.00 96.31 119 LEU A C 1
ATOM 953 O O . LEU A 1 119 ? -4.333 14.080 -6.376 1.00 96.31 119 LEU A O 1
ATOM 957 N N . ARG A 1 120 ? -4.332 16.239 -5.772 1.00 97.50 120 ARG A N 1
ATOM 958 C CA . ARG A 1 120 ? -4.590 16.733 -7.131 1.00 97.50 120 ARG A CA 1
ATOM 959 C C . ARG A 1 120 ? -3.447 16.366 -8.078 1.00 97.50 120 ARG A C 1
ATOM 961 O O . ARG A 1 120 ? -3.714 15.936 -9.203 1.00 97.50 120 ARG A O 1
ATOM 968 N N . ASP A 1 121 ? -2.207 16.535 -7.641 1.00 98.19 121 ASP A N 1
ATOM 969 C CA . ASP A 1 121 ? -1.036 16.287 -8.477 1.00 98.19 121 ASP A CA 1
ATOM 970 C C . ASP A 1 121 ? -0.803 14.773 -8.667 1.00 98.19 121 ASP A C 1
ATOM 972 O O . ASP A 1 121 ? -0.508 14.333 -9.780 1.00 98.19 121 ASP A O 1
ATOM 976 N N . LEU A 1 122 ? -1.090 13.952 -7.649 1.00 97.75 122 LEU A N 1
ATOM 977 C CA . LEU A 1 122 ? -1.144 12.487 -7.754 1.00 97.75 122 LEU A CA 1
ATOM 978 C C . LEU A 1 122 ? -2.204 12.015 -8.760 1.00 97.75 122 LEU A C 1
ATOM 980 O O . LEU A 1 122 ? -1.932 11.130 -9.567 1.00 97.75 122 LEU A O 1
ATOM 984 N N . LEU A 1 123 ? -3.396 12.625 -8.773 1.00 98.31 123 LEU A N 1
ATOM 985 C CA . LEU A 1 123 ? -4.430 12.328 -9.776 1.00 98.31 123 LEU A CA 1
ATOM 986 C C . LEU A 1 123 ? -3.974 12.691 -11.193 1.00 98.31 123 LEU A C 1
ATOM 988 O O . LEU A 1 123 ? -4.367 12.043 -12.162 1.00 98.31 123 LEU A O 1
ATOM 992 N N . ALA A 1 124 ? -3.184 13.755 -11.346 1.00 98.56 124 ALA A N 1
ATOM 993 C CA . ALA A 1 124 ? -2.613 14.104 -12.639 1.00 98.56 124 ALA A CA 1
ATOM 994 C C . ALA A 1 124 ? -1.576 13.065 -13.088 1.00 98.56 124 ALA A C 1
ATOM 996 O O . ALA A 1 124 ? -1.650 12.619 -14.233 1.00 98.56 124 ALA A O 1
ATOM 997 N N . LEU A 1 125 ? -0.689 12.639 -12.182 1.00 98.62 125 LEU A N 1
ATOM 998 C CA . LEU A 1 125 ? 0.313 11.610 -12.455 1.00 98.62 125 LEU A CA 1
ATOM 999 C C . LEU A 1 125 ? -0.323 10.252 -12.787 1.00 98.62 125 LEU A C 1
ATOM 1001 O O . LEU A 1 125 ? 0.062 9.648 -13.783 1.00 98.62 125 LEU A O 1
ATOM 1005 N N . GLU A 1 126 ? -1.328 9.804 -12.024 1.00 98.50 126 GLU A N 1
ATOM 1006 C CA . GLU A 1 126 ? -2.061 8.555 -12.296 1.00 98.50 126 GLU A CA 1
ATOM 1007 C C . GLU A 1 126 ? -2.642 8.548 -13.708 1.00 98.50 126 GLU A C 1
ATOM 1009 O O . GLU A 1 126 ? -2.466 7.579 -14.446 1.00 98.50 126 GLU A O 1
ATOM 1014 N N . ARG A 1 127 ? -3.301 9.643 -14.110 1.00 98.44 127 ARG A N 1
ATOM 1015 C CA . ARG A 1 127 ? -3.910 9.746 -15.441 1.00 98.44 127 ARG A CA 1
ATOM 1016 C C . ARG A 1 127 ? -2.871 9.698 -16.549 1.00 98.44 127 ARG A C 1
ATOM 1018 O O . ARG A 1 127 ? -3.116 9.050 -17.561 1.00 98.44 127 ARG A O 1
ATOM 1025 N N . GLU A 1 128 ? -1.753 10.395 -16.367 1.00 98.25 128 GLU A N 1
ATOM 1026 C CA . GLU A 1 128 ? -0.665 10.411 -17.341 1.00 98.25 128 GLU A CA 1
ATOM 1027 C C . GLU A 1 128 ? -0.026 9.025 -17.477 1.00 98.25 128 GLU A C 1
ATOM 1029 O O . GLU A 1 128 ? 0.088 8.526 -18.593 1.00 98.25 128 GLU A O 1
ATOM 1034 N N . ALA A 1 129 ? 0.315 8.381 -16.357 1.00 98.12 129 ALA A N 1
ATOM 1035 C CA . ALA A 1 129 ? 0.892 7.040 -16.343 1.00 98.12 129 ALA A CA 1
ATOM 1036 C C . ALA A 1 129 ? -0.056 6.023 -16.993 1.00 98.12 129 ALA A C 1
ATOM 1038 O O . ALA A 1 129 ? 0.347 5.259 -17.865 1.00 98.12 129 ALA A O 1
ATOM 1039 N N . ARG A 1 130 ? -1.350 6.069 -16.650 1.00 97.88 130 ARG A N 1
ATOM 1040 C CA . ARG A 1 130 ? -2.359 5.197 -17.261 1.00 97.88 130 ARG A CA 1
ATOM 1041 C C . ARG A 1 130 ? -2.448 5.380 -18.774 1.00 97.88 130 ARG A C 1
ATOM 1043 O O . ARG A 1 130 ? -2.592 4.397 -19.493 1.00 97.88 130 ARG A O 1
ATOM 1050 N N . GLU A 1 131 ? -2.403 6.615 -19.266 1.00 97.19 131 GLU A N 1
ATOM 1051 C CA . GLU A 1 131 ? -2.467 6.880 -20.706 1.00 97.19 131 GLU A CA 1
ATOM 1052 C C . GLU A 1 131 ? -1.198 6.415 -21.431 1.00 97.19 131 GLU A C 1
ATOM 1054 O O . GLU A 1 131 ? -1.294 5.870 -22.528 1.00 97.19 131 GLU A O 1
ATOM 1059 N N . GLN A 1 132 ? -0.025 6.556 -20.805 1.00 96.19 132 GLN A N 1
ATOM 1060 C CA . GLN A 1 132 ? 1.235 6.024 -21.334 1.00 96.19 132 GLN A CA 1
ATOM 1061 C C . GLN A 1 132 ? 1.180 4.499 -21.472 1.00 96.19 132 GLN A C 1
ATOM 1063 O O . GLN A 1 132 ? 1.456 3.982 -22.554 1.00 96.19 132 GLN A O 1
ATOM 1068 N N . ILE A 1 133 ? 0.719 3.795 -20.433 1.00 97.62 133 ILE A N 1
ATOM 1069 C CA . ILE A 1 133 ? 0.567 2.334 -20.459 1.00 97.62 133 ILE A CA 1
ATOM 1070 C C . ILE A 1 133 ? -0.419 1.916 -21.553 1.00 97.62 133 ILE A C 1
ATOM 1072 O O . ILE A 1 133 ? -0.125 1.013 -22.326 1.00 97.62 133 ILE A O 1
ATOM 1076 N N . ARG A 1 134 ? -1.568 2.591 -21.682 1.00 96.56 134 ARG A N 1
ATOM 1077 C CA . ARG A 1 134 ? -2.559 2.281 -22.732 1.00 96.56 134 ARG A CA 1
ATOM 1078 C C . ARG A 1 134 ? -2.042 2.531 -24.147 1.00 96.56 134 ARG A C 1
ATOM 1080 O O . ARG A 1 134 ? -2.496 1.866 -25.069 1.00 96.56 134 ARG A O 1
ATOM 1087 N N . CYS A 1 135 ? -1.128 3.484 -24.325 1.00 95.62 135 CYS A N 1
ATOM 1088 C CA . CYS A 1 135 ? -0.445 3.686 -25.602 1.00 95.62 135 CYS A CA 1
ATOM 1089 C C . CYS A 1 135 ? 0.575 2.576 -25.898 1.00 95.62 135 CYS A C 1
ATOM 1091 O O . CYS A 1 135 ? 0.814 2.276 -27.065 1.00 95.62 135 CYS A O 1
ATOM 1093 N N . ALA A 1 136 ? 1.198 2.001 -24.865 1.00 94.69 136 ALA A N 1
ATOM 1094 C CA . ALA A 1 136 ? 2.187 0.932 -24.998 1.00 94.69 136 ALA A CA 1
ATOM 1095 C C . ALA A 1 136 ? 1.551 -0.467 -25.110 1.00 94.69 136 ALA A C 1
ATOM 1097 O O . ALA A 1 136 ? 2.097 -1.340 -25.786 1.00 94.69 136 ALA A O 1
ATOM 1098 N N . HIS A 1 137 ? 0.387 -0.669 -24.486 1.00 96.31 137 HIS A N 1
ATOM 1099 C CA . HIS A 1 137 ? -0.283 -1.958 -24.354 1.00 96.31 137 HIS A CA 1
ATOM 1100 C C . HIS A 1 137 ? -1.784 -1.854 -24.659 1.00 96.31 137 HIS A C 1
ATOM 1102 O O . HIS A 1 137 ? -2.581 -1.414 -23.827 1.00 96.31 137 HIS A O 1
ATOM 1108 N N . ASP A 1 138 ? -2.191 -2.330 -25.839 1.00 95.12 138 ASP A N 1
ATOM 1109 C CA . ASP A 1 138 ? -3.594 -2.305 -26.294 1.00 95.12 138 ASP A CA 1
ATOM 1110 C C . ASP A 1 138 ? -4.539 -3.186 -25.449 1.00 95.12 138 ASP A C 1
ATOM 1112 O O . ASP A 1 138 ? -5.761 -2.990 -25.432 1.00 95.12 138 ASP A O 1
ATOM 1116 N N . ASP A 1 139 ? -3.986 -4.190 -24.769 1.00 95.88 139 ASP A N 1
ATOM 1117 C CA . ASP A 1 139 ? -4.709 -5.144 -23.931 1.00 95.88 139 ASP A CA 1
ATOM 1118 C C . ASP A 1 139 ? -4.698 -4.792 -22.438 1.00 95.88 139 ASP A C 1
ATOM 1120 O O . ASP A 1 139 ? -5.383 -5.465 -21.662 1.00 95.88 139 ASP A O 1
ATOM 1124 N N . PHE A 1 140 ? -4.012 -3.718 -22.037 1.00 97.69 140 PHE A N 1
ATOM 1125 C CA . PHE A 1 140 ? -4.094 -3.188 -20.680 1.00 97.69 140 PHE A CA 1
ATOM 1126 C C . PHE A 1 140 ? -5.464 -2.544 -20.421 1.00 97.69 140 PHE A C 1
ATOM 1128 O O . PHE A 1 140 ? -5.936 -1.671 -21.159 1.00 97.69 140 PHE A O 1
ATOM 1135 N N . ASP A 1 141 ? -6.112 -2.962 -19.338 1.00 96.31 141 ASP A N 1
ATOM 1136 C CA . ASP A 1 141 ? -7.411 -2.462 -18.907 1.00 96.31 141 ASP A CA 1
ATOM 1137 C C . ASP A 1 141 ? -7.510 -2.487 -17.372 1.00 96.31 141 ASP A C 1
ATOM 1139 O O . ASP A 1 141 ? -7.638 -3.567 -16.791 1.00 96.31 141 ASP A O 1
ATOM 1143 N N . PRO A 1 142 ? -7.517 -1.319 -16.700 1.00 94.88 142 PRO A N 1
ATOM 1144 C CA . PRO A 1 142 ? -7.633 -1.224 -15.243 1.00 94.88 142 PRO A CA 1
ATOM 1145 C C . PRO A 1 142 ? -8.853 -1.933 -14.643 1.00 94.88 142 PRO A C 1
ATOM 1147 O O . PRO A 1 142 ? -8.848 -2.269 -13.459 1.00 94.88 142 PRO A O 1
ATOM 1150 N N . GLU A 1 143 ? -9.902 -2.159 -15.440 1.00 94.06 143 GLU A N 1
ATOM 1151 C CA . GLU A 1 143 ? -11.126 -2.825 -14.994 1.00 94.06 143 GLU A CA 1
ATOM 1152 C C . GLU A 1 143 ? -11.153 -4.328 -15.297 1.00 94.06 143 GLU A C 1
ATOM 1154 O O . GLU A 1 143 ? -12.010 -5.051 -14.765 1.00 94.06 143 GLU A O 1
ATOM 1159 N N . ALA A 1 144 ? -10.224 -4.830 -16.115 1.00 93.94 144 ALA A N 1
ATOM 1160 C CA . ALA A 1 144 ? -10.119 -6.253 -16.399 1.00 93.94 144 ALA A CA 1
ATOM 1161 C C . ALA A 1 144 ? -9.582 -7.028 -15.178 1.00 93.94 144 ALA A C 1
ATOM 1163 O O . ALA A 1 144 ? -8.774 -6.508 -14.402 1.00 93.94 144 ALA A O 1
ATOM 1164 N N . PRO A 1 145 ? -10.000 -8.293 -14.982 1.00 90.44 145 PRO A N 1
ATOM 1165 C CA . PRO A 1 145 ? -9.338 -9.186 -14.035 1.00 90.44 145 PRO A CA 1
ATOM 1166 C C . PRO A 1 145 ? -7.841 -9.275 -14.351 1.00 90.44 145 PRO A C 1
ATOM 1168 O O . PRO A 1 145 ? -7.472 -9.501 -15.499 1.00 90.44 145 PRO A O 1
ATOM 1171 N N . GLY A 1 146 ? -6.977 -9.066 -13.357 1.00 95.06 146 GLY A N 1
ATOM 1172 C CA . GLY A 1 146 ? -5.530 -9.092 -13.569 1.00 95.06 146 GLY A CA 1
ATOM 1173 C C . GLY A 1 146 ? -4.948 -7.889 -14.310 1.00 95.06 146 GLY A C 1
ATOM 1174 O O . GLY A 1 146 ? -3.738 -7.876 -14.471 1.00 95.06 146 GLY A O 1
ATOM 1175 N N . LEU A 1 147 ? -5.755 -6.890 -14.702 1.00 97.38 147 LEU A N 1
ATOM 1176 C CA . LEU A 1 147 ? -5.391 -5.706 -15.508 1.00 97.38 147 LEU A CA 1
ATOM 1177 C C . LEU A 1 147 ? -5.149 -5.952 -17.008 1.00 97.38 147 LEU A C 1
ATOM 1179 O O . LEU A 1 147 ? -4.930 -4.997 -17.751 1.00 97.38 147 LEU A O 1
ATOM 1183 N N . TRP A 1 148 ? -5.211 -7.201 -17.476 1.00 97.44 148 TRP A N 1
ATOM 1184 C CA . TRP A 1 148 ? -4.847 -7.572 -18.848 1.00 97.44 148 TRP A CA 1
ATOM 1185 C C . TRP A 1 148 ? -5.972 -8.363 -19.516 1.00 97.44 148 TRP A C 1
ATOM 1187 O O . TRP A 1 148 ? -6.404 -9.411 -19.029 1.00 97.44 148 TRP A O 1
ATOM 1197 N N . ARG A 1 149 ? -6.469 -7.882 -20.658 1.00 96.44 149 ARG A N 1
ATOM 1198 C CA . ARG A 1 149 ? -7.576 -8.524 -21.376 1.00 96.44 149 ARG A CA 1
ATOM 1199 C C . ARG A 1 149 ? -7.150 -9.867 -21.957 1.00 96.44 149 ARG A C 1
ATOM 1201 O O . ARG A 1 149 ? -6.264 -9.942 -22.797 1.00 96.44 149 ARG A O 1
ATOM 1208 N N . GLY A 1 150 ? -7.858 -10.923 -21.566 1.00 93.81 150 GLY A N 1
ATOM 1209 C CA . GLY A 1 150 ? -7.660 -12.267 -22.113 1.00 93.81 150 GLY A CA 1
ATOM 1210 C C . GLY A 1 150 ? -6.441 -13.012 -21.565 1.00 93.81 150 GLY A C 1
ATOM 1211 O O . GLY A 1 150 ? -6.261 -14.167 -21.938 1.00 93.81 150 GLY A O 1
ATOM 1212 N N . ALA A 1 151 ? -5.657 -12.397 -20.675 1.00 95.44 151 ALA A N 1
ATOM 1213 C CA . ALA A 1 151 ? -4.578 -13.074 -19.970 1.00 95.44 151 ALA A CA 1
ATOM 1214 C C . ALA A 1 151 ? -5.143 -13.982 -18.869 1.00 95.44 151 ALA A C 1
ATOM 1216 O O . ALA A 1 151 ? -6.114 -13.631 -18.189 1.00 95.44 151 ALA A O 1
ATOM 1217 N N . ASN A 1 152 ? -4.528 -15.146 -18.675 1.00 96.19 152 ASN A N 1
ATOM 1218 C CA . ASN A 1 152 ? -4.763 -15.936 -17.463 1.00 96.19 152 ASN A CA 1
ATOM 1219 C C . ASN A 1 152 ? -4.014 -15.332 -16.253 1.00 96.19 152 ASN A C 1
ATOM 1221 O O . ASN A 1 152 ? -3.316 -14.328 -16.382 1.00 96.19 152 ASN A O 1
ATOM 1225 N N . GLU A 1 153 ? -4.177 -15.912 -15.058 1.00 94.50 153 GLU A N 1
ATOM 1226 C CA . GLU A 1 153 ? -3.599 -15.341 -13.830 1.00 94.50 153 GLU A CA 1
ATOM 1227 C C . GLU A 1 153 ? -2.065 -15.281 -13.842 1.00 94.50 153 GLU A C 1
ATOM 1229 O O . GLU A 1 153 ? -1.508 -14.267 -13.418 1.00 94.50 153 GLU A O 1
ATOM 1234 N N . ASP A 1 154 ? -1.396 -16.316 -14.358 1.00 96.31 154 ASP A N 1
ATOM 1235 C CA . ASP A 1 154 ? 0.070 -16.391 -14.410 1.00 96.31 154 ASP A CA 1
ATOM 1236 C C . ASP A 1 154 ? 0.638 -15.413 -15.447 1.00 96.31 154 ASP A C 1
ATOM 1238 O O . ASP A 1 154 ? 1.602 -14.697 -15.178 1.00 96.31 154 ASP A O 1
ATOM 1242 N N . GLU A 1 155 ? -0.000 -15.319 -16.617 1.00 96.00 155 GLU A N 1
ATOM 1243 C CA . GLU A 1 155 ? 0.353 -14.349 -17.659 1.00 96.00 155 GLU A CA 1
ATOM 1244 C C . GLU A 1 155 ? 0.164 -12.909 -17.175 1.00 96.00 155 GLU A C 1
ATOM 1246 O O . GLU A 1 155 ? 1.037 -12.065 -17.378 1.00 96.00 155 GLU A O 1
ATOM 1251 N N . ALA A 1 156 ? -0.958 -12.623 -16.509 1.00 97.44 156 ALA A N 1
ATOM 1252 C CA . ALA A 1 156 ? -1.226 -11.313 -15.932 1.00 97.44 156 ALA A CA 1
ATOM 1253 C C . ALA A 1 156 ? -0.201 -10.956 -14.844 1.00 97.44 156 ALA A C 1
ATOM 1255 O O . ALA A 1 156 ? 0.239 -9.808 -14.763 1.00 97.44 156 ALA A O 1
ATOM 1256 N N . ALA A 1 157 ? 0.200 -11.933 -14.024 1.00 96.88 157 ALA A N 1
ATOM 1257 C CA . ALA A 1 157 ? 1.216 -11.743 -12.998 1.00 96.88 157 ALA A CA 1
ATOM 1258 C C . ALA A 1 157 ? 2.592 -11.425 -13.592 1.00 96.88 157 ALA A C 1
ATOM 1260 O O . ALA A 1 157 ? 3.221 -10.460 -13.159 1.00 96.88 157 ALA A O 1
ATOM 1261 N N . ALA A 1 158 ? 3.031 -12.198 -14.590 1.00 94.88 158 ALA A N 1
ATOM 1262 C CA . ALA A 1 158 ? 4.308 -11.981 -15.266 1.00 94.88 158 ALA A CA 1
ATOM 1263 C C . ALA A 1 158 ? 4.358 -10.594 -15.917 1.00 94.88 158 ALA A C 1
ATOM 1265 O O . ALA A 1 158 ? 5.240 -9.802 -15.602 1.00 94.88 158 ALA A O 1
ATOM 1266 N N . ARG A 1 159 ? 3.344 -10.246 -16.719 1.00 95.69 159 ARG A N 1
ATOM 1267 C CA . ARG A 1 159 ? 3.272 -8.942 -17.399 1.00 95.69 159 ARG A CA 1
ATOM 1268 C C . ARG A 1 159 ? 3.282 -7.764 -16.436 1.00 95.69 159 ARG A C 1
ATOM 1270 O O . ARG A 1 159 ? 3.964 -6.781 -16.682 1.00 95.69 159 ARG A O 1
ATOM 1277 N N . THR A 1 160 ? 2.543 -7.866 -15.332 1.00 97.12 160 THR A N 1
ATOM 1278 C CA . THR A 1 160 ? 2.523 -6.810 -14.311 1.00 97.12 160 THR A CA 1
ATOM 1279 C C . THR A 1 160 ? 3.897 -6.635 -13.669 1.00 97.12 160 THR A C 1
ATOM 1281 O O . THR A 1 160 ? 4.327 -5.509 -13.459 1.00 97.12 160 THR A O 1
ATOM 1284 N N . LEU A 1 161 ? 4.589 -7.733 -13.351 1.00 94.81 161 LEU A N 1
ATOM 1285 C CA . LEU A 1 161 ? 5.882 -7.694 -12.666 1.00 94.81 161 LEU A CA 1
ATOM 1286 C C . LEU A 1 161 ? 7.039 -7.265 -13.583 1.00 94.81 161 LEU A C 1
ATOM 1288 O O . LEU A 1 161 ? 8.021 -6.696 -13.109 1.00 94.81 161 LEU A O 1
ATOM 1292 N N . GLU A 1 162 ? 6.929 -7.558 -14.877 1.00 94.69 162 GLU A N 1
ATOM 1293 C CA . GLU A 1 162 ? 7.921 -7.230 -15.903 1.00 94.69 162 GLU A CA 1
ATOM 1294 C C . GLU A 1 162 ? 7.790 -5.797 -16.437 1.00 94.69 162 GLU A C 1
ATOM 1296 O O . GLU A 1 162 ? 8.707 -5.338 -17.114 1.00 94.69 162 GLU A O 1
ATOM 1301 N N . ASP A 1 163 ? 6.700 -5.084 -16.126 1.00 96.56 163 ASP A N 1
ATOM 1302 C CA . ASP A 1 163 ? 6.430 -3.723 -16.604 1.00 96.56 163 ASP A CA 1
ATOM 1303 C C . ASP A 1 163 ? 6.516 -2.672 -15.470 1.00 96.56 163 ASP A C 1
ATOM 1305 O O . ASP A 1 163 ? 5.563 -2.468 -14.705 1.00 96.56 163 ASP A O 1
ATOM 1309 N N . PRO A 1 164 ? 7.641 -1.936 -15.371 1.00 97.31 164 PRO A N 1
ATOM 1310 C CA . PRO A 1 164 ? 7.829 -0.872 -14.388 1.00 97.31 164 PRO A CA 1
ATOM 1311 C C . PRO A 1 164 ? 6.819 0.274 -14.485 1.00 97.31 164 PRO A C 1
ATOM 1313 O O . PRO A 1 164 ? 6.565 0.936 -13.476 1.00 97.31 164 PRO A O 1
ATOM 1316 N N . GLN A 1 165 ? 6.238 0.540 -15.660 1.00 97.06 165 GLN A N 1
ATOM 1317 C CA . GLN A 1 165 ? 5.238 1.599 -15.807 1.00 97.06 165 GLN A CA 1
ATOM 1318 C C . GLN A 1 165 ? 3.931 1.186 -15.134 1.00 97.06 165 GLN A C 1
ATOM 1320 O O . GLN A 1 165 ? 3.344 1.985 -14.401 1.00 97.06 165 GLN A O 1
ATOM 1325 N N . VAL A 1 166 ? 3.515 -0.074 -15.304 1.00 98.19 166 VAL A N 1
ATOM 1326 C CA . VAL A 1 166 ? 2.340 -0.636 -14.617 1.00 98.19 166 VAL A CA 1
ATOM 1327 C C . VAL A 1 166 ? 2.553 -0.663 -13.106 1.00 98.19 166 VAL A C 1
ATOM 1329 O O . VAL A 1 166 ? 1.660 -0.245 -12.367 1.00 98.19 166 VAL A O 1
ATOM 1332 N N . ILE A 1 167 ? 3.734 -1.075 -12.631 1.00 98.06 167 ILE A N 1
ATOM 1333 C CA . ILE A 1 167 ? 4.056 -1.044 -11.195 1.00 98.06 167 ILE A CA 1
ATOM 1334 C C . ILE A 1 167 ? 4.037 0.388 -10.645 1.00 98.06 167 ILE A C 1
ATOM 1336 O O . ILE A 1 167 ? 3.385 0.643 -9.632 1.00 98.06 167 ILE A O 1
ATOM 1340 N N . GLY A 1 168 ? 4.677 1.343 -11.325 1.00 98.19 168 GLY A N 1
ATOM 1341 C CA . GLY A 1 168 ? 4.676 2.744 -10.896 1.00 98.19 168 GLY A CA 1
ATOM 1342 C C . GLY A 1 168 ? 3.277 3.371 -10.900 1.00 98.19 168 GLY A C 1
ATOM 1343 O O . GLY A 1 168 ? 2.928 4.152 -10.010 1.00 98.19 168 GLY A O 1
ATOM 1344 N N . TRP A 1 169 ? 2.421 2.994 -11.854 1.00 98.56 169 TRP A N 1
ATOM 1345 C CA . TRP A 1 169 ? 1.007 3.369 -11.833 1.00 98.56 169 TRP A CA 1
ATOM 1346 C C . TRP A 1 169 ? 0.267 2.740 -10.645 1.00 98.56 169 TRP A C 1
ATOM 1348 O O . TRP A 1 169 ? -0.454 3.453 -9.949 1.00 98.56 169 TRP A O 1
ATOM 1358 N N . LEU A 1 170 ? 0.480 1.454 -10.342 1.00 98.56 170 LEU A N 1
ATOM 1359 C CA . LEU A 1 170 ? -0.103 0.806 -9.160 1.00 98.56 170 LEU A CA 1
ATOM 1360 C C . LEU A 1 170 ? 0.325 1.494 -7.858 1.00 98.56 170 LEU A C 1
ATOM 1362 O O . LEU A 1 170 ? -0.515 1.700 -6.981 1.00 98.56 170 LEU A O 1
ATOM 1366 N N . HIS A 1 171 ? 1.581 1.936 -7.754 1.00 98.50 171 HIS A N 1
ATOM 1367 C CA . HIS A 1 171 ? 2.042 2.752 -6.630 1.00 98.50 171 HIS A CA 1
ATOM 1368 C C . HIS A 1 171 ? 1.304 4.093 -6.537 1.00 98.50 171 HIS A C 1
ATOM 1370 O O . HIS A 1 171 ? 0.923 4.503 -5.439 1.00 98.50 171 HIS A O 1
ATOM 1376 N N . CYS A 1 172 ? 1.026 4.754 -7.667 1.00 98.38 172 CYS A N 1
ATOM 1377 C CA . CYS A 1 172 ? 0.209 5.972 -7.681 1.00 98.38 172 CYS A CA 1
ATOM 1378 C C . CYS A 1 172 ? -1.217 5.700 -7.181 1.00 98.38 172 CYS A C 1
ATOM 1380 O O . CYS A 1 172 ? -1.750 6.471 -6.383 1.00 98.38 172 CYS A O 1
ATOM 1382 N N . VAL A 1 173 ? -1.837 4.603 -7.626 1.00 98.44 173 VAL A N 1
ATOM 1383 C CA . VAL A 1 173 ? -3.193 4.213 -7.208 1.00 98.44 173 VAL A CA 1
ATOM 1384 C C . VAL A 1 173 ? -3.227 3.879 -5.711 1.00 98.44 173 VAL A C 1
ATOM 1386 O O . VAL A 1 173 ? -4.148 4.296 -5.008 1.00 98.44 173 VAL A O 1
ATOM 1389 N N . GLU A 1 174 ? -2.214 3.191 -5.185 1.00 97.75 174 GLU A N 1
ATOM 1390 C CA . GLU A 1 174 ? -2.105 2.897 -3.754 1.00 97.75 174 GLU A CA 1
ATOM 1391 C C . GLU A 1 174 ? -1.896 4.172 -2.918 1.00 97.75 174 GLU A C 1
ATOM 1393 O O . GLU A 1 174 ? -2.583 4.363 -1.912 1.00 97.75 174 GLU A O 1
ATOM 1398 N N . ALA A 1 175 ? -1.039 5.095 -3.367 1.00 97.12 175 ALA A N 1
ATOM 1399 C CA . ALA A 1 175 ? -0.853 6.394 -2.719 1.00 97.12 175 ALA A CA 1
ATOM 1400 C C . ALA A 1 175 ? -2.148 7.229 -2.718 1.00 97.12 175 ALA A C 1
ATOM 1402 O O . ALA A 1 175 ? -2.507 7.824 -1.699 1.00 97.12 175 ALA A O 1
ATOM 1403 N N . LEU A 1 176 ? -2.905 7.223 -3.822 1.00 97.94 176 LEU A N 1
ATOM 1404 C CA . LEU A 1 176 ? -4.229 7.852 -3.905 1.00 97.94 176 LEU A CA 1
ATOM 1405 C C . LEU A 1 176 ? -5.238 7.204 -2.956 1.00 97.94 176 LEU A C 1
ATOM 1407 O O . LEU A 1 176 ? -6.032 7.911 -2.331 1.00 97.94 176 LEU A O 1
ATOM 1411 N N . SER A 1 177 ? -5.211 5.876 -2.835 1.00 97.62 177 SER A N 1
ATOM 1412 C CA . SER A 1 177 ? -6.053 5.119 -1.908 1.00 97.62 177 SER A CA 1
ATOM 1413 C C . SER A 1 177 ? -5.802 5.543 -0.459 1.00 97.62 177 SER A C 1
ATOM 1415 O O . SER A 1 177 ? -6.729 5.952 0.245 1.00 97.62 177 SER A O 1
ATOM 1417 N N . GLN A 1 178 ? -4.534 5.546 -0.046 1.00 94.69 178 GLN A N 1
ATOM 1418 C CA . GLN A 1 178 ? -4.111 5.918 1.303 1.00 94.69 178 GLN A CA 1
ATOM 1419 C C . GLN A 1 178 ? -4.362 7.399 1.601 1.00 94.69 178 GLN A C 1
ATOM 1421 O O . GLN A 1 178 ? -4.993 7.735 2.601 1.00 94.69 178 GLN A O 1
ATOM 1426 N N . GLY A 1 179 ? -3.977 8.304 0.697 1.00 94.44 179 GLY A N 1
ATOM 1427 C CA . GLY A 1 179 ? -4.248 9.733 0.859 1.00 94.44 179 GLY A CA 1
ATOM 1428 C C . GLY A 1 179 ? -5.750 10.049 0.902 1.00 94.44 179 GLY A C 1
ATOM 1429 O O . GLY A 1 179 ? -6.186 10.935 1.643 1.00 94.44 179 GLY A O 1
ATOM 1430 N N . SER A 1 180 ? -6.576 9.290 0.173 1.00 96.94 180 SER A N 1
ATOM 1431 C CA . SER A 1 180 ? -8.038 9.387 0.262 1.00 96.94 180 SER A CA 1
ATOM 1432 C C . SER A 1 180 ? -8.567 8.902 1.612 1.00 96.94 180 SER A C 1
ATOM 1434 O O . SER A 1 180 ? -9.489 9.517 2.146 1.00 96.94 180 SER A O 1
ATOM 1436 N N . LEU A 1 181 ? -8.000 7.833 2.179 1.00 95.81 181 LEU A N 1
ATOM 1437 C CA . LEU A 1 181 ? -8.378 7.332 3.502 1.00 95.81 181 LEU A CA 1
ATOM 1438 C C . LEU A 1 181 ? -8.086 8.385 4.581 1.00 95.81 181 LEU A C 1
ATOM 1440 O O . LEU A 1 181 ? -8.995 8.775 5.316 1.00 95.81 181 LEU A O 1
ATOM 1444 N N . THR A 1 182 ? -6.858 8.909 4.600 1.00 92.44 182 THR A N 1
ATOM 1445 C CA . THR A 1 182 ? -6.391 9.917 5.568 1.00 92.44 182 THR A CA 1
ATOM 1446 C C . THR A 1 182 ? -7.153 11.238 5.459 1.00 92.44 182 THR A C 1
ATOM 1448 O O . THR A 1 182 ? -7.369 11.918 6.456 1.00 92.44 182 THR A O 1
ATOM 1451 N N . SER A 1 183 ? -7.622 11.596 4.260 1.00 93.81 183 SER A N 1
ATOM 1452 C CA . SER A 1 183 ? -8.435 12.801 4.029 1.00 93.81 183 SER A CA 1
ATOM 1453 C C . SER A 1 183 ? -9.951 12.573 4.107 1.00 93.81 183 SER A C 1
ATOM 1455 O O . SER A 1 183 ? -10.730 13.393 3.620 1.00 93.81 183 SER A O 1
ATOM 1457 N N . ALA A 1 184 ? -10.386 11.455 4.698 1.00 95.75 184 ALA A N 1
ATOM 1458 C CA . ALA A 1 184 ? -11.792 11.089 4.898 1.00 95.75 184 ALA A CA 1
ATOM 1459 C C . ALA A 1 184 ? -12.634 10.935 3.609 1.00 95.75 184 ALA A C 1
ATOM 1461 O O . ALA A 1 184 ? -13.868 10.959 3.631 1.00 95.75 184 ALA A O 1
ATOM 1462 N N . ARG A 1 185 ? -11.993 10.697 2.460 1.00 97.38 185 ARG A N 1
ATOM 1463 C CA . ARG A 1 185 ? -12.628 10.410 1.162 1.00 97.38 185 ARG A CA 1
ATOM 1464 C C . ARG A 1 185 ? -12.840 8.901 0.983 1.00 97.38 185 ARG A C 1
ATOM 1466 O O . ARG A 1 185 ? -12.395 8.300 0.009 1.00 97.38 185 ARG A O 1
ATOM 1473 N N . TYR A 1 186 ? -13.562 8.276 1.915 1.00 98.00 186 TYR A N 1
ATOM 1474 C CA . TYR A 1 186 ? -13.628 6.811 2.057 1.00 98.00 186 TYR A CA 1
ATOM 1475 C C . TYR A 1 186 ? -14.133 6.053 0.817 1.00 98.00 186 TYR A C 1
ATOM 1477 O O . TYR A 1 186 ? -13.638 4.971 0.519 1.00 98.00 186 TYR A O 1
ATOM 1485 N N . ARG A 1 187 ? -15.078 6.613 0.046 1.00 98.44 187 ARG A N 1
ATOM 1486 C CA . ARG A 1 187 ? -15.530 5.982 -1.213 1.00 98.44 187 ARG A CA 1
ATOM 1487 C C . ARG A 1 187 ? -14.415 5.935 -2.261 1.00 98.44 187 ARG A C 1
ATOM 1489 O O . ARG A 1 187 ? -14.263 4.923 -2.940 1.00 98.44 187 ARG A O 1
ATOM 1496 N N . ALA A 1 188 ? -13.640 7.014 -2.376 1.00 98.25 188 ALA A N 1
ATOM 1497 C CA . ALA A 1 188 ? -12.500 7.072 -3.285 1.00 98.25 188 ALA A CA 1
ATOM 1498 C C . ALA A 1 188 ? -11.390 6.121 -2.819 1.00 98.25 188 ALA A C 1
ATOM 1500 O O . ALA A 1 188 ? -10.896 5.342 -3.626 1.00 98.25 188 ALA A O 1
ATOM 1501 N N . ALA A 1 189 ? -11.093 6.102 -1.513 1.00 98.38 189 ALA A N 1
ATOM 1502 C CA . ALA A 1 189 ? -10.144 5.159 -0.917 1.00 98.38 18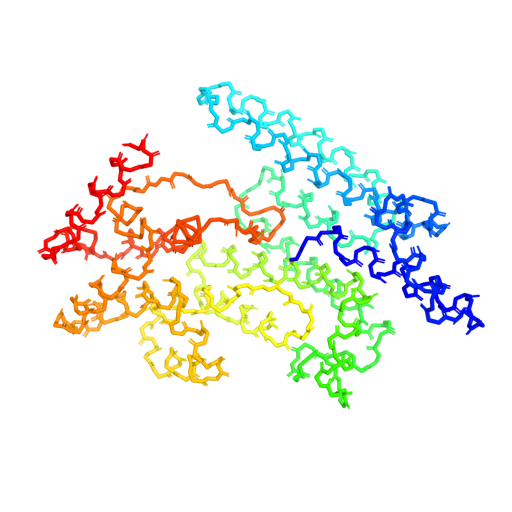9 ALA A CA 1
ATOM 1503 C C . ALA A 1 189 ? -10.503 3.702 -1.256 1.00 98.38 189 ALA A C 1
ATOM 1505 O O . ALA A 1 189 ? -9.685 2.968 -1.798 1.00 98.38 189 ALA A O 1
ATOM 1506 N N . GLY A 1 190 ? -11.762 3.303 -1.035 1.00 98.31 190 GLY A N 1
ATOM 1507 C CA . GLY A 1 190 ? -12.234 1.962 -1.385 1.00 98.31 190 GLY A CA 1
ATOM 1508 C C . GLY A 1 190 ? -12.144 1.653 -2.884 1.00 98.31 190 GLY A C 1
ATOM 1509 O O . GLY A 1 190 ? -11.753 0.550 -3.251 1.00 98.31 190 GLY A O 1
ATOM 1510 N N . THR A 1 191 ? -12.446 2.626 -3.749 1.00 98.00 191 THR A N 1
ATOM 1511 C CA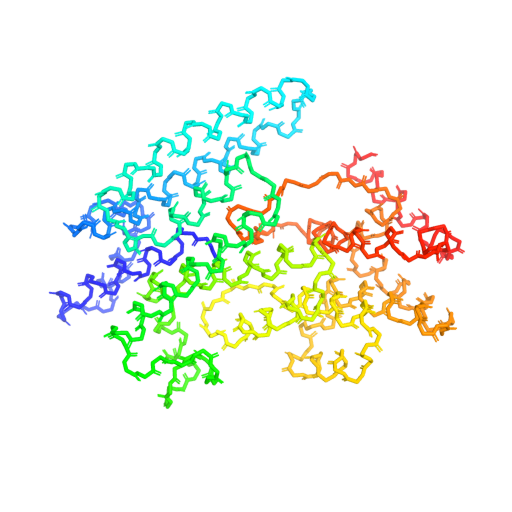 . THR A 1 191 ? -12.375 2.453 -5.213 1.00 98.00 191 THR A CA 1
ATOM 1512 C C . THR A 1 191 ? -10.938 2.199 -5.674 1.00 98.00 191 THR A C 1
ATOM 1514 O O . THR A 1 191 ? -10.680 1.228 -6.381 1.00 98.00 191 THR A O 1
ATOM 1517 N N . TYR A 1 192 ? -9.983 3.020 -5.227 1.00 98.19 192 TYR A N 1
ATOM 1518 C CA . TYR A 1 192 ? -8.573 2.833 -5.574 1.00 98.19 192 TYR A CA 1
ATOM 1519 C C . TYR A 1 192 ? -7.998 1.546 -4.975 1.00 98.19 192 TYR A C 1
ATOM 1521 O O . TYR A 1 192 ? -7.282 0.821 -5.660 1.00 98.19 192 TYR A O 1
ATOM 1529 N N . ALA A 1 193 ? -8.361 1.199 -3.737 1.00 98.00 193 ALA A N 1
ATOM 1530 C CA . ALA A 1 193 ? -7.965 -0.070 -3.132 1.00 98.00 193 ALA A CA 1
ATOM 1531 C C . ALA A 1 193 ? -8.449 -1.283 -3.947 1.00 98.00 193 ALA A C 1
ATOM 1533 O O . ALA A 1 193 ? -7.676 -2.205 -4.201 1.00 98.00 193 ALA A O 1
ATOM 1534 N N . GLN A 1 194 ? -9.704 -1.274 -4.408 1.00 96.94 194 GLN A N 1
ATOM 1535 C CA . GLN A 1 194 ? -10.238 -2.327 -5.280 1.00 96.94 194 GLN A CA 1
ATOM 1536 C C . GLN A 1 194 ? -9.471 -2.430 -6.597 1.00 96.94 194 GLN A C 1
ATOM 1538 O O . GLN A 1 194 ? -9.214 -3.536 -7.063 1.00 96.94 194 GLN A O 1
ATOM 1543 N N . GLN A 1 195 ? -9.087 -1.297 -7.181 1.00 96.81 195 GLN A N 1
ATOM 1544 C CA . GLN A 1 195 ? -8.310 -1.263 -8.414 1.00 96.81 195 GLN A CA 1
ATOM 1545 C C . GLN A 1 195 ? -6.925 -1.904 -8.233 1.00 96.81 195 GLN A C 1
ATOM 1547 O O . GLN A 1 195 ? -6.524 -2.715 -9.063 1.00 96.81 195 GLN A O 1
ATOM 1552 N N . VAL A 1 196 ? -6.238 -1.632 -7.118 1.00 97.19 196 VAL A N 1
ATOM 1553 C CA . VAL A 1 196 ? -4.962 -2.293 -6.783 1.00 97.19 196 VAL A CA 1
ATOM 1554 C C . VAL A 1 196 ? -5.147 -3.802 -6.593 1.00 97.19 196 VAL A C 1
ATOM 1556 O O . VAL A 1 196 ? -4.365 -4.588 -7.121 1.00 97.19 196 VAL A O 1
ATOM 1559 N N . LEU A 1 197 ? -6.212 -4.230 -5.904 1.00 95.75 197 LEU A N 1
ATOM 1560 C CA . LEU A 1 197 ? -6.497 -5.651 -5.651 1.00 95.75 197 LEU A CA 1
ATOM 1561 C C . LEU A 1 197 ? -6.762 -6.481 -6.916 1.00 95.75 197 LEU A C 1
ATOM 1563 O O . LEU A 1 197 ? -6.697 -7.710 -6.864 1.00 95.75 197 LEU A O 1
ATOM 1567 N N . ARG A 1 198 ? -7.067 -5.843 -8.052 1.00 95.06 198 ARG A N 1
ATOM 1568 C CA . ARG A 1 198 ? -7.214 -6.539 -9.339 1.00 95.06 198 ARG A CA 1
ATOM 1569 C C . ARG A 1 198 ? -5.879 -7.022 -9.894 1.00 95.06 198 ARG A C 1
ATOM 1571 O O . ARG A 1 198 ? -5.885 -7.975 -10.671 1.00 95.06 198 ARG A O 1
ATOM 1578 N N . ALA A 1 199 ? -4.773 -6.372 -9.533 1.00 96.44 199 ALA A N 1
ATOM 1579 C CA . ALA A 1 199 ? -3.453 -6.678 -10.060 1.00 96.44 199 ALA A CA 1
ATOM 1580 C C . ALA A 1 199 ? -3.005 -8.088 -9.652 1.00 96.44 199 ALA A C 1
ATOM 1582 O O . ALA A 1 199 ? -3.067 -8.474 -8.482 1.00 96.44 199 ALA A O 1
ATOM 1583 N N . ARG A 1 200 ? -2.521 -8.863 -10.624 1.00 95.75 200 ARG A N 1
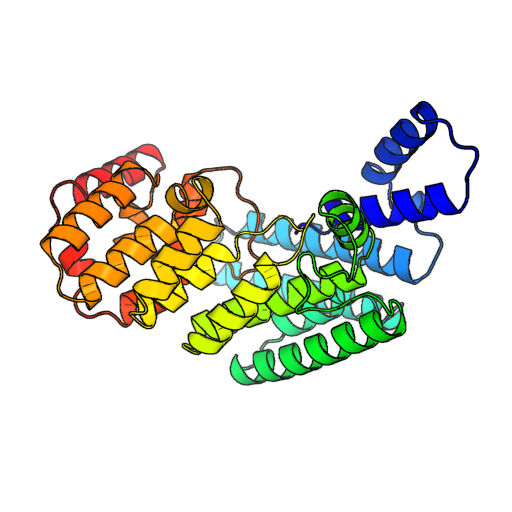ATOM 1584 C CA . ARG A 1 200 ? -1.818 -10.128 -10.373 1.00 95.75 200 ARG A CA 1
ATOM 1585 C C . ARG A 1 200 ? -0.316 -9.874 -10.377 1.00 95.75 200 ARG A C 1
ATOM 1587 O O . ARG A 1 200 ? 0.146 -8.949 -11.027 1.00 95.75 200 ARG A O 1
ATOM 1594 N N . GLY A 1 201 ? 0.449 -10.652 -9.613 1.00 93.00 201 GLY A N 1
ATOM 1595 C CA . GLY A 1 201 ? 1.905 -10.475 -9.498 1.00 93.00 201 GLY A CA 1
ATOM 1596 C C . GLY A 1 201 ? 2.354 -9.255 -8.683 1.00 93.00 201 GLY A C 1
ATOM 1597 O O . GLY A 1 201 ? 3.539 -9.139 -8.394 1.00 93.00 201 GLY A O 1
ATOM 1598 N N . TYR A 1 202 ? 1.432 -8.387 -8.249 1.00 95.06 202 TYR A N 1
ATOM 1599 C CA . TYR A 1 202 ? 1.715 -7.213 -7.423 1.00 95.06 202 TYR A CA 1
ATOM 1600 C C . TYR A 1 202 ? 1.459 -7.498 -5.935 1.00 95.06 202 TYR A C 1
ATOM 1602 O O . TYR A 1 202 ? 0.314 -7.483 -5.483 1.00 95.06 202 TYR A O 1
ATOM 1610 N N . ALA A 1 203 ? 2.516 -7.759 -5.159 1.00 90.81 203 ALA A N 1
ATOM 1611 C CA . ALA A 1 203 ? 2.412 -7.926 -3.708 1.00 90.81 203 ALA A CA 1
ATOM 1612 C C . ALA A 1 203 ? 1.952 -6.618 -3.041 1.00 90.81 203 ALA A C 1
ATOM 1614 O O . ALA A 1 203 ? 2.594 -5.574 -3.198 1.00 90.81 203 ALA A O 1
ATOM 1615 N N . ASN A 1 204 ? 0.820 -6.678 -2.334 1.00 92.31 204 ASN A N 1
ATOM 1616 C CA . ASN A 1 204 ? 0.194 -5.530 -1.691 1.00 92.31 204 ASN A CA 1
ATOM 1617 C C . ASN A 1 204 ? -0.740 -5.952 -0.550 1.00 92.31 204 ASN A C 1
ATOM 1619 O O . ASN A 1 204 ? -1.065 -7.127 -0.401 1.00 92.31 204 ASN A O 1
ATOM 1623 N N . HIS A 1 205 ? -1.186 -4.952 0.211 1.00 94.12 205 HIS A N 1
ATOM 1624 C CA . HIS A 1 205 ? -2.168 -5.096 1.287 1.00 94.12 205 HIS A CA 1
ATOM 1625 C C . HIS A 1 205 ? -3.357 -4.128 1.100 1.00 94.12 205 HIS A C 1
ATOM 1627 O O . HIS A 1 205 ? -3.852 -3.513 2.052 1.00 94.12 205 HIS A O 1
ATOM 1633 N N . ALA A 1 206 ? -3.762 -3.851 -0.144 1.00 96.12 206 ALA A N 1
ATOM 1634 C CA . ALA A 1 206 ? -4.814 -2.872 -0.433 1.00 96.12 206 ALA A CA 1
ATOM 1635 C C . ALA A 1 206 ? -6.184 -3.281 0.146 1.00 96.12 206 ALA A C 1
ATOM 1637 O O . ALA A 1 206 ? -7.025 -2.418 0.413 1.00 96.12 206 ALA A O 1
ATOM 1638 N N . GLU A 1 207 ? -6.386 -4.568 0.455 1.00 96.81 207 GLU A N 1
ATOM 1639 C CA . GLU A 1 207 ? -7.542 -5.057 1.208 1.00 96.81 207 GLU A CA 1
ATOM 1640 C C . GLU A 1 207 ? -7.688 -4.350 2.548 1.00 96.81 207 GLU A C 1
ATOM 1642 O O . GLU A 1 207 ? -8.810 -4.117 2.996 1.00 96.81 207 GLU A O 1
ATOM 1647 N N . GLY A 1 208 ? -6.574 -3.944 3.159 1.00 97.38 208 GLY A N 1
ATOM 1648 C CA . GLY A 1 208 ? -6.599 -3.250 4.429 1.00 97.38 208 GLY A CA 1
ATOM 1649 C C . GLY A 1 208 ? -7.327 -1.912 4.357 1.00 97.38 208 GLY A C 1
ATOM 1650 O O . GLY A 1 208 ? -8.271 -1.667 5.113 1.00 97.38 208 GLY A O 1
ATOM 1651 N N . THR A 1 209 ? -6.965 -1.087 3.375 1.00 98.00 209 THR A N 1
ATOM 1652 C CA . THR A 1 209 ? -7.622 0.200 3.112 1.00 98.00 209 THR A CA 1
ATOM 1653 C C . THR A 1 209 ? -9.092 0.008 2.760 1.00 98.00 209 THR A C 1
ATOM 1655 O O . THR A 1 209 ? -9.947 0.759 3.231 1.00 98.00 209 THR A O 1
ATOM 1658 N N . LEU A 1 210 ? -9.404 -1.026 1.971 1.00 98.50 210 LEU A N 1
ATOM 1659 C CA . LEU A 1 210 ? -10.773 -1.351 1.592 1.00 98.50 210 LEU A CA 1
ATOM 1660 C C . LEU A 1 210 ? -11.627 -1.734 2.809 1.00 98.50 210 LEU A C 1
ATOM 1662 O O . LEU A 1 210 ? -12.717 -1.187 2.977 1.00 98.50 210 LEU A O 1
ATOM 1666 N N . PHE A 1 211 ? -11.139 -2.608 3.695 1.00 98.75 211 PHE A N 1
ATOM 1667 C CA . PHE A 1 211 ? -11.863 -2.988 4.911 1.00 98.75 211 PHE A CA 1
ATOM 1668 C C . PHE A 1 211 ? -12.117 -1.792 5.829 1.00 98.75 211 PHE A C 1
ATOM 1670 O O . PHE A 1 211 ? -13.235 -1.635 6.324 1.00 98.75 211 PHE A O 1
ATOM 1677 N N . LEU A 1 212 ? -11.122 -0.924 6.023 1.00 98.62 212 LEU A N 1
ATOM 1678 C CA . LEU A 1 212 ? -11.281 0.284 6.834 1.00 98.62 212 LEU A CA 1
ATOM 1679 C C . LEU A 1 212 ? -12.293 1.259 6.216 1.00 98.62 212 LEU A C 1
ATOM 1681 O O . LEU A 1 212 ? -13.181 1.751 6.916 1.00 98.62 212 LEU A O 1
ATOM 1685 N N . ALA A 1 213 ? -12.221 1.487 4.902 1.00 98.62 213 ALA A N 1
ATOM 1686 C CA . ALA A 1 213 ? -13.167 2.338 4.188 1.00 98.62 213 ALA A CA 1
ATOM 1687 C C . ALA A 1 213 ? -14.608 1.808 4.281 1.00 98.62 213 ALA A C 1
ATOM 1689 O O . ALA A 1 213 ? -15.522 2.568 4.606 1.00 98.62 213 ALA A O 1
ATOM 1690 N N . LEU A 1 214 ? -14.818 0.507 4.057 1.00 98.75 214 LEU A N 1
ATOM 1691 C CA . LEU A 1 214 ? -16.138 -0.128 4.137 1.00 98.75 214 LEU A CA 1
ATOM 1692 C C . LEU A 1 214 ? -16.694 -0.118 5.565 1.00 98.75 214 LEU A C 1
ATOM 1694 O O . LEU A 1 214 ? -17.856 0.230 5.767 1.00 98.75 214 LEU A O 1
ATOM 1698 N N . ALA A 1 215 ? -15.857 -0.405 6.568 1.00 98.50 215 ALA A N 1
ATOM 1699 C CA . ALA A 1 215 ? -16.245 -0.305 7.973 1.00 98.50 215 ALA A CA 1
ATOM 1700 C C . ALA A 1 215 ? -16.665 1.123 8.344 1.00 98.50 215 ALA A C 1
ATOM 1702 O O . ALA A 1 215 ? -17.662 1.329 9.039 1.00 98.50 215 ALA A O 1
ATOM 1703 N N . ARG A 1 216 ? -15.934 2.126 7.846 1.00 97.75 216 ARG A N 1
ATOM 1704 C CA . ARG A 1 216 ? -16.240 3.537 8.084 1.00 97.75 216 ARG A CA 1
ATOM 1705 C C . ARG A 1 216 ? -17.516 4.006 7.390 1.00 97.75 216 ARG A C 1
ATOM 1707 O O . ARG A 1 216 ? -18.195 4.878 7.942 1.00 97.75 216 ARG A O 1
ATOM 1714 N N . LEU A 1 217 ? -17.812 3.458 6.214 1.00 98.00 217 LEU A N 1
ATOM 1715 C CA . LEU A 1 217 ? -19.041 3.687 5.449 1.00 98.00 217 LEU A CA 1
ATOM 1716 C C . LEU A 1 217 ? -20.232 2.861 5.958 1.00 98.00 217 LEU A C 1
ATOM 1718 O O . LEU A 1 217 ? -21.338 3.063 5.467 1.00 98.00 217 LEU A O 1
ATOM 1722 N N . GLU A 1 218 ? -20.009 1.973 6.934 1.00 98.25 218 GLU A N 1
ATOM 1723 C CA . GLU A 1 218 ? -21.014 1.057 7.491 1.00 98.25 218 GLU A CA 1
ATOM 1724 C C . GLU A 1 218 ? -21.618 0.107 6.439 1.00 98.25 218 GLU A C 1
ATOM 1726 O O . GLU A 1 218 ? -22.728 -0.399 6.597 1.00 98.25 218 GLU A O 1
ATOM 1731 N N . ASP A 1 219 ? -20.864 -0.168 5.370 1.00 98.50 219 ASP A N 1
ATOM 1732 C CA . ASP A 1 219 ? -21.283 -1.043 4.276 1.00 98.50 219 ASP A CA 1
ATOM 1733 C C . ASP A 1 219 ? -20.977 -2.507 4.620 1.00 98.50 219 ASP A C 1
ATOM 1735 O O . ASP A 1 219 ? -19.948 -3.076 4.248 1.00 98.50 219 ASP A O 1
ATOM 1739 N N . GLU A 1 220 ? -21.870 -3.099 5.415 1.00 98.25 220 GLU A N 1
ATOM 1740 C CA . GLU A 1 220 ? -21.734 -4.468 5.915 1.00 98.25 220 GLU A CA 1
ATOM 1741 C C . GLU A 1 220 ? -21.714 -5.511 4.788 1.00 98.25 220 GLU A C 1
ATOM 1743 O O . GLU A 1 220 ? -20.907 -6.447 4.815 1.00 98.25 220 GLU A O 1
ATOM 1748 N N . ASP A 1 221 ? -22.570 -5.340 3.781 1.00 98.38 221 ASP A N 1
ATOM 1749 C CA . ASP A 1 221 ? -22.701 -6.294 2.683 1.00 98.38 221 ASP A CA 1
ATOM 1750 C C . ASP A 1 221 ? -21.433 -6.320 1.827 1.00 98.38 221 ASP A C 1
ATOM 1752 O O . ASP A 1 221 ? -20.893 -7.403 1.562 1.00 98.38 221 ASP A O 1
ATOM 1756 N N . ALA A 1 222 ? -20.910 -5.148 1.450 1.00 98.12 222 ALA A N 1
ATOM 1757 C CA . ALA A 1 222 ? -19.666 -5.059 0.698 1.00 98.12 222 ALA A CA 1
ATOM 1758 C C . ALA A 1 222 ? -18.461 -5.522 1.528 1.00 98.12 222 ALA A C 1
ATOM 1760 O O . ALA A 1 222 ? -17.590 -6.209 0.990 1.00 98.12 222 ALA A O 1
ATOM 1761 N N . PHE A 1 223 ? -18.419 -5.220 2.834 1.00 98.56 223 PHE A N 1
ATOM 1762 C CA . PHE A 1 223 ? -17.338 -5.658 3.727 1.00 98.56 223 PHE A CA 1
ATOM 1763 C C . PHE A 1 223 ? -17.198 -7.186 3.720 1.00 98.56 223 PHE A C 1
ATOM 1765 O O . PHE A 1 223 ? -16.115 -7.726 3.476 1.00 98.56 223 PHE A O 1
ATOM 1772 N N . PHE A 1 224 ? -18.307 -7.904 3.917 1.00 98.12 224 PHE A N 1
ATOM 1773 C CA . PHE A 1 224 ? -18.279 -9.366 3.926 1.00 98.12 224 PHE A CA 1
ATOM 1774 C C . PHE A 1 224 ? -18.202 -9.981 2.524 1.00 98.12 224 PHE A C 1
ATOM 1776 O O . PHE A 1 224 ? -17.654 -11.073 2.380 1.00 98.12 224 PHE A O 1
ATOM 1783 N N . ALA A 1 225 ? -18.709 -9.316 1.481 1.00 97.75 225 ALA A N 1
ATOM 1784 C CA . ALA A 1 225 ? -18.496 -9.756 0.101 1.00 97.75 225 ALA A CA 1
ATOM 1785 C C . ALA A 1 225 ? -17.012 -9.700 -0.288 1.00 97.75 225 ALA A C 1
ATOM 1787 O O . ALA A 1 225 ? -16.504 -10.658 -0.866 1.00 97.75 225 ALA A O 1
ATOM 1788 N N . CYS A 1 226 ? -16.316 -8.629 0.098 1.00 96.44 226 CYS A N 1
ATOM 1789 C CA . CYS A 1 226 ? -14.881 -8.466 -0.105 1.00 96.44 226 CYS A CA 1
ATOM 1790 C C . CYS A 1 226 ? -14.078 -9.567 0.601 1.00 96.44 226 CYS A C 1
ATOM 1792 O O . CYS A 1 226 ? -13.268 -10.240 -0.030 1.00 96.44 226 CYS A O 1
ATOM 1794 N N . SER A 1 227 ? -14.355 -9.816 1.886 1.00 97.12 227 SER A N 1
ATOM 1795 C CA . SER A 1 227 ? -13.702 -10.897 2.638 1.00 97.12 227 SER A CA 1
ATOM 1796 C C . SER A 1 227 ? -13.901 -12.266 1.977 1.00 97.12 227 SER A C 1
ATOM 1798 O O . SER A 1 227 ? -12.930 -12.997 1.804 1.00 97.12 227 SER A O 1
ATOM 1800 N N . ARG A 1 228 ? -15.116 -12.584 1.503 1.00 97.25 228 ARG A N 1
ATOM 1801 C CA . ARG A 1 228 ? -15.374 -13.836 0.766 1.00 97.25 228 ARG A CA 1
ATOM 1802 C C . ARG A 1 228 ? -14.621 -13.926 -0.562 1.00 97.25 228 ARG A C 1
ATOM 1804 O O . ARG A 1 228 ? -14.225 -15.022 -0.938 1.00 97.25 228 ARG A O 1
ATOM 1811 N N . ALA A 1 229 ? -14.462 -12.812 -1.274 1.00 94.00 229 ALA A N 1
ATOM 1812 C CA . ALA A 1 229 ? -13.761 -12.782 -2.557 1.00 94.00 229 ALA A CA 1
ATOM 1813 C C . ALA A 1 229 ? -12.245 -12.988 -2.401 1.00 94.00 229 ALA A C 1
ATOM 1815 O O . ALA A 1 229 ? -11.634 -13.632 -3.247 1.00 94.00 229 ALA A O 1
ATOM 1816 N N . ILE A 1 230 ? -11.654 -12.467 -1.321 1.00 93.19 230 ILE A N 1
ATOM 1817 C CA . ILE A 1 230 ? -10.228 -12.646 -1.006 1.00 93.19 230 ILE A CA 1
ATOM 1818 C C . ILE A 1 230 ? -9.965 -14.031 -0.389 1.00 93.19 230 ILE A C 1
ATOM 1820 O O . ILE A 1 230 ? -8.933 -14.642 -0.653 1.00 93.19 230 ILE A O 1
ATOM 1824 N N . GLY A 1 231 ? -10.903 -14.545 0.410 1.00 93.31 231 GLY A N 1
ATOM 1825 C CA . GLY A 1 231 ? -10.798 -15.845 1.071 1.00 93.31 231 GLY A CA 1
ATOM 1826 C C . GLY A 1 231 ? -10.166 -15.770 2.463 1.00 93.31 231 GLY A C 1
ATOM 1827 O O . GLY A 1 231 ? -10.135 -14.718 3.097 1.00 93.31 231 GLY A O 1
ATOM 1828 N N . GLU A 1 232 ? -9.667 -16.906 2.952 1.00 90.94 232 GLU A N 1
ATOM 1829 C CA . GLU A 1 232 ? -9.196 -17.085 4.337 1.00 90.94 232 GLU A CA 1
ATOM 1830 C C . GLU A 1 232 ? -8.110 -16.078 4.746 1.00 90.94 232 GLU A C 1
ATOM 1832 O O . GLU A 1 232 ? -8.139 -15.552 5.856 1.00 90.94 232 GLU A O 1
ATOM 1837 N N . ALA A 1 233 ? -7.216 -15.711 3.821 1.00 89.94 233 ALA A N 1
ATOM 1838 C CA . ALA A 1 233 ? -6.166 -14.724 4.068 1.00 89.94 233 ALA A CA 1
ATOM 1839 C C . ALA A 1 233 ? -6.712 -13.348 4.498 1.00 89.94 233 ALA A C 1
ATOM 1841 O O . ALA A 1 233 ? -6.072 -12.655 5.289 1.00 89.94 233 ALA A O 1
ATOM 1842 N N . ALA A 1 234 ? -7.909 -12.958 4.038 1.00 92.69 234 ALA A N 1
ATOM 1843 C CA . ALA A 1 234 ? -8.546 -11.735 4.516 1.00 92.69 234 ALA A CA 1
ATOM 1844 C C . ALA A 1 234 ? -8.950 -11.838 5.987 1.00 92.69 234 ALA A C 1
ATOM 1846 O O . ALA A 1 234 ? -8.829 -10.859 6.711 1.00 92.69 234 ALA A O 1
ATOM 1847 N N . GLU A 1 235 ? -9.416 -12.998 6.451 1.00 93.12 235 GLU A N 1
ATOM 1848 C CA . GLU A 1 235 ? -9.881 -13.156 7.831 1.00 93.12 235 GLU A CA 1
ATOM 1849 C C . GLU A 1 235 ? -8.742 -13.170 8.860 1.00 93.12 235 GLU A C 1
ATOM 1851 O O . GLU A 1 235 ? -8.989 -12.918 10.042 1.00 93.12 235 GLU A O 1
ATOM 1856 N N . GLU A 1 236 ? -7.511 -13.423 8.410 1.00 93.12 236 GLU A N 1
ATOM 1857 C CA . GLU A 1 236 ? -6.267 -13.300 9.185 1.00 93.12 236 GLU A CA 1
ATOM 1858 C C . GLU A 1 236 ? -5.687 -11.874 9.179 1.00 93.12 236 GLU A C 1
ATOM 1860 O O . GLU A 1 236 ? -4.774 -11.559 9.944 1.00 93.12 236 GLU A O 1
ATOM 1865 N N . SER A 1 237 ? -6.206 -10.988 8.326 1.00 95.62 237 SER A N 1
ATOM 1866 C CA . SER A 1 237 ? -5.694 -9.628 8.170 1.00 95.62 237 SER A CA 1
ATOM 1867 C C . SER A 1 237 ? -5.998 -8.761 9.405 1.00 95.62 237 SER A C 1
ATOM 1869 O O . SER A 1 237 ? -7.164 -8.655 9.809 1.00 95.62 237 SER A O 1
ATOM 1871 N N . PRO A 1 238 ? -5.003 -8.053 9.984 1.00 97.81 238 PRO A N 1
ATOM 1872 C CA . PRO A 1 238 ? -5.251 -7.117 11.081 1.00 97.81 238 PRO A CA 1
ATOM 1873 C C . PRO A 1 238 ? -6.264 -6.024 10.726 1.00 97.81 238 PRO A C 1
ATOM 1875 O O . PRO A 1 238 ? -7.093 -5.657 11.558 1.00 97.81 238 PRO A O 1
ATOM 1878 N N . TRP A 1 239 ? -6.266 -5.559 9.473 1.00 98.31 239 TRP A N 1
ATOM 1879 C CA . TRP A 1 239 ? -7.238 -4.585 8.980 1.00 98.31 239 TRP A CA 1
ATOM 1880 C C . TRP A 1 239 ? -8.661 -5.141 8.922 1.00 98.31 239 TRP A C 1
ATOM 1882 O O . TRP A 1 239 ? -9.605 -4.422 9.243 1.00 98.31 239 TRP A O 1
ATOM 1892 N N . TYR A 1 240 ? -8.838 -6.414 8.557 1.00 98.56 240 TYR A N 1
ATOM 1893 C CA . TYR A 1 240 ? -10.151 -7.057 8.611 1.00 98.56 240 TYR A CA 1
ATOM 1894 C C . TYR A 1 240 ? -10.637 -7.184 10.054 1.00 98.56 240 TYR A C 1
ATOM 1896 O O . TYR A 1 240 ? -11.773 -6.826 10.357 1.00 98.56 240 TYR A O 1
ATOM 1904 N N . LEU A 1 241 ? -9.786 -7.659 10.965 1.00 98.56 241 LEU A N 1
ATOM 1905 C CA . LEU A 1 241 ? -10.158 -7.866 12.365 1.00 98.56 241 LEU A CA 1
ATOM 1906 C C . LEU A 1 241 ? -10.493 -6.542 13.074 1.00 98.56 241 LEU A C 1
ATOM 1908 O O . LEU A 1 241 ? -11.508 -6.449 13.780 1.00 98.56 241 LEU A O 1
ATOM 1912 N N . LEU A 1 242 ? -9.704 -5.494 12.826 1.00 98.56 242 LEU A N 1
ATOM 1913 C CA . LEU A 1 242 ? -9.981 -4.143 13.311 1.00 98.56 242 LEU A CA 1
ATOM 1914 C C . LEU A 1 242 ? -11.214 -3.535 12.626 1.00 98.56 242 LEU A C 1
ATOM 1916 O O . LEU A 1 242 ? -12.128 -3.062 13.304 1.00 98.56 242 LEU A O 1
ATOM 1920 N N . GLY A 1 243 ? -11.296 -3.616 11.297 1.00 98.44 243 GLY A N 1
ATOM 1921 C CA . GLY A 1 243 ? -12.420 -3.122 10.501 1.00 98.44 243 GLY A CA 1
ATOM 1922 C C . GLY A 1 243 ? -13.749 -3.762 10.901 1.00 98.44 243 GLY A C 1
ATOM 1923 O O . GLY A 1 243 ? -14.738 -3.061 11.100 1.00 98.44 243 GLY A O 1
ATOM 1924 N N . ARG A 1 244 ? -13.776 -5.077 11.147 1.00 98.56 244 ARG A N 1
ATOM 1925 C CA . ARG A 1 244 ? -14.960 -5.806 11.634 1.00 98.56 244 ARG A CA 1
ATOM 1926 C C . ARG A 1 244 ? -15.384 -5.323 13.020 1.00 98.56 244 ARG A C 1
ATOM 1928 O O . ARG A 1 244 ? -16.578 -5.231 13.312 1.00 98.56 244 ARG A O 1
ATOM 1935 N N . THR A 1 245 ? -14.414 -5.010 13.878 1.00 98.62 245 THR A N 1
ATOM 1936 C CA . THR A 1 245 ? -14.671 -4.443 15.206 1.00 98.62 245 THR A CA 1
ATOM 1937 C C . THR A 1 245 ? -15.311 -3.059 15.097 1.00 98.62 245 THR A C 1
ATOM 1939 O O . THR A 1 245 ? -16.358 -2.828 15.709 1.00 98.62 245 THR A O 1
ATOM 1942 N N . LEU A 1 246 ? -14.733 -2.177 14.276 1.00 98.50 246 LEU A N 1
ATOM 1943 C CA . LEU A 1 246 ? -15.255 -0.837 13.993 1.00 98.50 246 LEU A CA 1
ATOM 1944 C C . LEU A 1 246 ? -16.664 -0.896 13.388 1.00 98.50 246 LEU A C 1
ATOM 1946 O O . LEU A 1 246 ? -17.575 -0.241 13.891 1.00 98.50 246 LEU A O 1
ATOM 1950 N N . LEU A 1 247 ? -16.875 -1.738 12.375 1.00 98.69 247 LEU A N 1
ATOM 1951 C CA . LEU A 1 247 ? -18.164 -1.921 11.709 1.00 98.69 247 LEU A CA 1
ATOM 1952 C C . LEU A 1 247 ? -19.258 -2.325 12.707 1.00 98.69 247 LEU A C 1
ATOM 1954 O O . LEU A 1 247 ? -20.279 -1.650 12.825 1.00 98.69 247 LEU A O 1
ATOM 1958 N N . PHE A 1 248 ? -19.043 -3.387 13.492 1.00 98.75 248 PHE A N 1
ATOM 1959 C CA . PHE A 1 248 ? -20.046 -3.819 14.470 1.00 98.75 248 PHE A CA 1
ATOM 1960 C C . PHE A 1 248 ? -20.279 -2.803 15.586 1.00 98.75 248 PHE A C 1
ATOM 1962 O O . PHE A 1 248 ? -21.397 -2.721 16.103 1.00 98.75 248 PHE A O 1
ATOM 1969 N N . TYR A 1 249 ? -19.251 -2.048 15.975 1.00 98.50 249 TYR A N 1
ATOM 1970 C CA . TYR A 1 249 ? -19.393 -0.981 16.957 1.00 98.50 249 TYR A CA 1
ATOM 1971 C C . TYR A 1 249 ? -20.310 0.128 16.434 1.00 98.50 249 TYR A C 1
ATOM 1973 O O . TYR A 1 249 ? -21.273 0.490 17.117 1.00 98.50 249 TYR A O 1
ATOM 1981 N N . LYS A 1 250 ? -20.046 0.615 15.214 1.00 97.44 250 LYS A N 1
ATOM 1982 C CA . LYS A 1 250 ? -20.812 1.684 14.555 1.00 97.44 250 LYS A CA 1
ATOM 1983 C C . LYS A 1 250 ? -22.259 1.271 14.288 1.00 97.44 250 LYS A C 1
ATOM 1985 O O . LYS A 1 250 ? -23.170 2.028 14.597 1.00 97.44 250 LYS A O 1
ATOM 1990 N N . LEU A 1 251 ? -22.486 0.016 13.894 1.00 97.94 251 LEU A N 1
ATOM 1991 C CA . LEU A 1 251 ? -23.827 -0.568 13.742 1.00 97.94 251 LEU A CA 1
ATOM 1992 C C . LEU A 1 251 ? -24.569 -0.807 15.077 1.00 97.94 251 LEU A C 1
ATOM 1994 O O . LEU A 1 251 ? -25.638 -1.419 15.095 1.00 97.94 251 LEU A O 1
ATOM 1998 N N . GLY A 1 252 ? -24.002 -0.412 16.223 1.00 97.31 252 GLY A N 1
ATOM 1999 C CA . GLY A 1 252 ? -24.623 -0.567 17.544 1.00 97.31 252 GLY A CA 1
ATOM 2000 C C . GLY A 1 252 ? -24.642 -2.005 18.078 1.00 97.31 252 GLY A C 1
ATOM 2001 O O . GLY A 1 252 ? -25.205 -2.276 19.143 1.00 97.31 252 GLY A O 1
ATOM 2002 N N . ARG A 1 253 ? -23.986 -2.956 17.403 1.00 98.06 253 ARG A N 1
ATOM 2003 C CA . ARG A 1 253 ? -23.980 -4.386 17.754 1.00 98.06 253 ARG A CA 1
ATOM 2004 C C . ARG A 1 253 ? -22.912 -4.693 18.807 1.00 98.06 253 ARG A C 1
ATOM 2006 O O . ARG A 1 253 ? -22.002 -5.491 18.586 1.00 98.06 253 ARG A O 1
ATOM 2013 N N . ARG A 1 254 ? -23.037 -4.095 19.998 1.00 96.25 254 ARG A N 1
ATOM 2014 C CA . ARG A 1 254 ? -22.009 -4.114 21.067 1.00 96.25 254 ARG A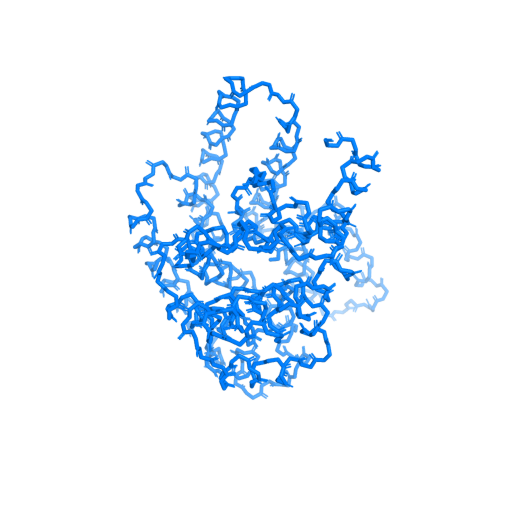 CA 1
ATOM 2015 C C . ARG A 1 254 ? -21.518 -5.508 21.470 1.00 96.25 254 ARG A C 1
ATOM 2017 O O . ARG A 1 254 ? -20.338 -5.671 21.767 1.00 96.25 254 ARG A O 1
ATOM 2024 N N . LYS A 1 255 ? -22.385 -6.528 21.469 1.00 97.81 255 LYS A N 1
ATOM 2025 C CA . LYS A 1 255 ? -21.981 -7.918 21.762 1.00 97.81 255 LYS A CA 1
ATOM 2026 C C . LYS A 1 255 ? -21.053 -8.484 20.678 1.00 97.81 255 LYS A C 1
ATOM 2028 O O . LYS A 1 255 ? -20.053 -9.115 21.015 1.00 97.81 255 LYS A O 1
ATOM 2033 N N . ASN A 1 256 ? -21.365 -8.228 19.408 1.00 98.38 256 ASN A N 1
ATOM 2034 C CA . ASN A 1 256 ? -20.562 -8.677 18.269 1.00 98.38 256 ASN A CA 1
ATOM 2035 C C . ASN A 1 256 ? -19.249 -7.896 18.197 1.00 98.38 256 ASN A C 1
ATOM 2037 O O . ASN A 1 256 ? -18.198 -8.511 18.057 1.00 98.38 256 ASN A O 1
ATOM 2041 N N . ALA A 1 257 ? -19.303 -6.576 18.401 1.00 98.56 257 ALA A N 1
ATOM 2042 C CA . ALA A 1 257 ? -18.122 -5.721 18.472 1.00 98.56 257 ALA A CA 1
ATOM 2043 C C . ALA A 1 257 ? -17.159 -6.182 19.575 1.00 98.56 257 ALA A C 1
ATOM 2045 O O . ALA A 1 257 ? -15.971 -6.330 19.328 1.00 98.56 257 ALA A O 1
ATOM 2046 N N . ARG A 1 258 ? -17.668 -6.509 20.773 1.00 98.62 258 ARG A N 1
ATOM 2047 C CA . ARG A 1 258 ? -16.841 -7.034 21.873 1.00 98.62 258 ARG A CA 1
ATOM 2048 C C . ARG A 1 258 ? -16.150 -8.347 21.506 1.00 98.62 258 ARG A C 1
ATOM 2050 O O . ARG A 1 258 ? -14.983 -8.538 21.830 1.00 98.62 258 ARG A O 1
ATOM 2057 N N . ARG A 1 259 ? -16.866 -9.262 20.845 1.00 98.31 259 ARG A N 1
ATOM 2058 C CA . ARG A 1 259 ? -16.283 -10.529 20.381 1.00 98.31 259 ARG A CA 1
ATOM 2059 C C . ARG A 1 259 ? -15.219 -10.285 19.312 1.00 98.31 259 ARG A C 1
ATOM 2061 O O . ARG A 1 259 ? -14.170 -10.906 19.379 1.00 98.31 259 ARG A O 1
ATOM 2068 N N . ALA A 1 260 ? -15.484 -9.384 18.367 1.00 98.44 260 ALA A N 1
ATOM 2069 C CA . ALA A 1 260 ? -14.533 -9.016 17.326 1.00 98.44 260 ALA A CA 1
ATOM 2070 C C . ALA A 1 260 ? -13.278 -8.339 17.899 1.00 98.44 260 ALA A C 1
ATOM 2072 O O . ALA A 1 260 ? -12.182 -8.708 17.504 1.00 98.44 260 ALA A O 1
ATOM 2073 N N . LEU A 1 261 ? -13.419 -7.460 18.896 1.00 98.62 261 LEU A N 1
ATOM 2074 C CA . LEU A 1 261 ? -12.275 -6.822 19.544 1.00 98.62 261 LEU A CA 1
ATOM 2075 C C . LEU A 1 261 ? -11.387 -7.835 20.273 1.00 98.62 261 LEU A C 1
ATOM 2077 O O . LEU A 1 261 ? -10.169 -7.745 20.198 1.00 98.62 261 LEU A O 1
ATOM 2081 N N . ARG A 1 262 ? -11.980 -8.821 20.956 1.00 98.19 262 ARG A N 1
ATOM 2082 C CA . ARG A 1 262 ? -11.208 -9.905 21.589 1.00 98.19 262 ARG A CA 1
ATOM 2083 C C . ARG A 1 262 ? -10.474 -10.767 20.564 1.00 98.19 262 ARG A C 1
ATOM 2085 O O . ARG A 1 262 ? -9.363 -11.199 20.832 1.00 98.19 262 ARG A O 1
ATOM 2092 N N . ASP A 1 263 ? -11.096 -11.004 19.412 1.00 97.31 263 ASP A N 1
ATOM 2093 C CA . ASP A 1 263 ? -10.492 -11.724 18.286 1.00 97.31 263 ASP A CA 1
ATOM 2094 C C . ASP A 1 263 ? -9.287 -10.946 17.729 1.00 97.31 263 ASP A C 1
ATOM 2096 O O . ASP A 1 263 ? -8.193 -11.492 17.636 1.00 97.31 263 ASP A O 1
ATOM 2100 N N . PHE A 1 264 ? -9.451 -9.639 17.484 1.00 98.25 264 PHE A N 1
ATOM 2101 C CA . PHE A 1 264 ? -8.363 -8.734 17.096 1.00 98.25 264 PHE A CA 1
ATOM 2102 C C . PHE A 1 264 ? -7.231 -8.720 18.132 1.00 98.25 264 PHE A C 1
ATOM 2104 O O . PHE A 1 264 ? -6.087 -8.989 17.790 1.00 98.25 264 PHE A O 1
ATOM 2111 N N . ALA A 1 265 ? -7.541 -8.488 19.409 1.00 97.38 265 ALA A N 1
ATOM 2112 C CA . ALA A 1 265 ? -6.542 -8.447 20.478 1.00 97.38 265 ALA A CA 1
ATOM 2113 C C . ALA A 1 265 ? -5.816 -9.791 20.680 1.00 97.38 265 ALA A C 1
ATOM 2115 O O . ALA A 1 265 ? -4.650 -9.804 21.062 1.00 97.38 265 ALA A O 1
ATOM 2116 N N . GLY A 1 266 ? -6.498 -10.916 20.441 1.00 96.00 266 GLY A N 1
ATOM 2117 C CA . GLY A 1 266 ? -5.933 -12.255 20.603 1.00 96.00 266 GLY A CA 1
ATOM 2118 C C . GLY A 1 266 ? -5.099 -12.740 19.416 1.00 96.00 266 GLY A C 1
ATOM 2119 O O . GLY A 1 266 ? -4.202 -13.555 19.613 1.00 96.00 266 GLY A O 1
ATOM 2120 N N . ARG A 1 267 ? -5.385 -12.264 18.197 1.00 96.06 267 ARG A N 1
ATOM 2121 C CA . ARG A 1 267 ? -4.726 -12.723 16.958 1.00 96.06 267 ARG A CA 1
ATOM 2122 C C . ARG A 1 267 ? -3.712 -11.731 16.400 1.00 96.06 267 ARG A C 1
ATOM 2124 O O . ARG A 1 267 ? -2.759 -12.144 15.749 1.00 96.06 267 ARG A O 1
ATOM 2131 N N . CYS A 1 268 ? -3.882 -10.441 16.668 1.00 96.75 268 CYS A N 1
ATOM 2132 C CA . CYS A 1 268 ? -2.976 -9.396 16.207 1.00 96.75 268 CYS A CA 1
ATOM 2133 C C . CYS A 1 268 ? -2.022 -9.007 17.339 1.00 96.75 268 CYS A C 1
ATOM 2135 O O . CYS A 1 268 ? -2.381 -8.226 18.223 1.00 96.75 268 CYS A O 1
ATOM 2137 N N . GLU A 1 269 ? -0.793 -9.534 17.309 1.00 95.56 269 GLU A N 1
ATOM 2138 C CA . GLU A 1 269 ? 0.258 -9.153 18.263 1.00 95.56 269 GLU A CA 1
ATOM 2139 C C . GLU A 1 269 ? 0.397 -7.620 18.299 1.00 95.56 269 GLU A C 1
ATOM 2141 O O . GLU A 1 269 ? 0.452 -6.980 17.251 1.00 95.56 269 GLU A O 1
ATOM 2146 N N . GLY A 1 270 ? 0.385 -7.019 19.491 1.00 95.38 270 GLY A N 1
ATOM 2147 C CA . GLY A 1 270 ? 0.462 -5.563 19.668 1.00 95.38 270 GLY A CA 1
ATOM 2148 C C . GLY A 1 270 ? -0.800 -4.779 19.282 1.00 95.38 270 GLY A C 1
ATOM 2149 O O . GLY A 1 270 ? -0.893 -3.603 19.611 1.00 95.38 270 GLY A O 1
ATOM 2150 N N . GLY A 1 271 ? -1.813 -5.398 18.663 1.00 96.25 271 GLY A N 1
ATOM 2151 C CA . GLY A 1 271 ? -3.013 -4.697 18.188 1.00 96.25 271 GLY A CA 1
ATOM 2152 C C . GLY A 1 271 ? -3.768 -3.956 19.296 1.00 96.25 271 GLY A C 1
ATOM 2153 O O . GLY A 1 271 ? -4.146 -2.801 19.120 1.00 96.25 271 GLY A O 1
ATOM 2154 N N . ALA A 1 272 ? -3.930 -4.583 20.468 1.00 97.12 272 ALA A N 1
ATOM 2155 C CA . ALA A 1 272 ? -4.520 -3.931 21.640 1.00 97.12 272 ALA A CA 1
ATOM 2156 C C . ALA A 1 272 ? -3.665 -2.760 22.153 1.00 97.12 272 ALA A C 1
ATOM 2158 O O . ALA A 1 272 ? -4.213 -1.728 22.524 1.00 97.12 272 ALA A O 1
ATOM 2159 N N . PHE A 1 273 ? -2.337 -2.910 22.140 1.00 97.25 273 PHE A N 1
ATOM 2160 C CA . PHE A 1 273 ? -1.416 -1.868 22.584 1.00 97.25 273 PHE A CA 1
ATOM 2161 C C . PHE A 1 273 ? -1.516 -0.624 21.705 1.00 97.25 273 PHE A C 1
ATOM 2163 O O . PHE A 1 273 ? -1.801 0.447 22.230 1.00 97.25 273 PHE A O 1
ATOM 2170 N N . PHE A 1 274 ? -1.371 -0.769 20.385 1.00 96.19 274 PHE A N 1
ATOM 2171 C CA . PHE A 1 274 ? -1.431 0.370 19.464 1.00 96.19 274 PHE A CA 1
ATOM 2172 C C . PHE A 1 274 ? -2.816 1.021 19.429 1.00 96.19 274 PHE A C 1
ATOM 2174 O O . PHE A 1 274 ? -2.913 2.230 19.247 1.00 96.19 274 PHE A O 1
ATOM 2181 N N . LEU A 1 275 ? -3.889 0.243 19.629 1.00 96.62 275 LEU A N 1
ATOM 2182 C CA . LEU A 1 275 ? -5.250 0.781 19.701 1.00 96.62 275 LEU A CA 1
ATOM 2183 C C . LEU A 1 275 ? -5.454 1.689 20.923 1.00 96.62 275 LEU A C 1
ATOM 2185 O O . LEU A 1 275 ? -6.189 2.671 20.837 1.00 96.62 275 LEU A O 1
ATOM 2189 N N . LEU A 1 276 ? -4.848 1.343 22.061 1.00 95.50 276 LEU A N 1
ATOM 2190 C CA . LEU A 1 276 ? -4.953 2.122 23.298 1.00 95.50 276 LEU A CA 1
ATOM 2191 C C . LEU A 1 276 ? -3.876 3.210 23.411 1.00 95.50 276 LEU A C 1
ATOM 2193 O O . LEU A 1 276 ? -4.089 4.204 24.098 1.00 95.50 276 LEU A O 1
ATOM 2197 N N . ASN A 1 277 ? -2.744 3.030 22.730 1.00 93.25 277 ASN A N 1
ATOM 2198 C CA . ASN A 1 277 ? -1.576 3.903 22.777 1.00 93.25 277 ASN A CA 1
ATOM 2199 C C . ASN A 1 277 ? -1.157 4.273 21.343 1.00 93.25 277 ASN A C 1
ATOM 2201 O O . ASN A 1 277 ? -0.253 3.639 20.781 1.00 93.25 277 ASN A O 1
ATOM 2205 N N . PRO A 1 278 ? -1.813 5.277 20.725 1.00 85.38 278 PRO A N 1
ATOM 2206 C CA . PRO A 1 278 ? -1.470 5.728 19.383 1.00 85.38 278 PRO A CA 1
ATOM 2207 C C . PRO A 1 278 ? 0.014 6.081 19.300 1.00 85.38 278 PRO A C 1
ATOM 2209 O O . PRO A 1 278 ? 0.505 6.965 20.000 1.00 85.38 278 PRO A O 1
ATOM 2212 N N . THR A 1 279 ? 0.731 5.344 18.458 1.00 84.38 279 THR A N 1
ATOM 2213 C CA . THR A 1 279 ? 2.175 5.483 18.264 1.00 84.38 279 THR A CA 1
ATOM 2214 C C . THR A 1 279 ? 2.421 5.947 16.840 1.00 84.38 279 THR A C 1
ATOM 2216 O O . THR A 1 279 ? 1.855 5.374 15.906 1.00 84.38 279 THR A O 1
ATOM 2219 N N . TYR A 1 280 ? 3.264 6.967 16.679 1.00 82.56 280 TYR A N 1
ATOM 2220 C CA . TYR A 1 280 ? 3.627 7.500 15.369 1.00 82.56 280 TYR A CA 1
ATOM 2221 C C . TYR A 1 280 ? 4.195 6.408 14.454 1.00 82.56 280 TYR A C 1
ATOM 2223 O O . TYR A 1 280 ? 4.966 5.555 14.892 1.00 82.56 280 TYR A O 1
ATOM 2231 N N . LEU A 1 281 ? 3.825 6.458 13.177 1.00 83.88 281 LEU A N 1
ATOM 2232 C CA . LEU A 1 281 ? 4.407 5.632 12.128 1.00 83.88 281 LEU A CA 1
ATOM 2233 C C . LEU A 1 281 ? 4.826 6.535 10.965 1.00 83.88 281 LEU A C 1
ATOM 2235 O O . LEU A 1 281 ? 4.082 7.428 10.552 1.00 83.88 281 LEU A O 1
ATOM 2239 N N . THR A 1 282 ? 6.030 6.312 10.438 1.00 79.62 282 THR A N 1
ATOM 2240 C CA . THR A 1 282 ? 6.554 7.077 9.302 1.00 79.62 282 THR A CA 1
ATOM 2241 C C . THR A 1 282 ? 5.627 6.933 8.089 1.00 79.62 282 THR A C 1
ATOM 2243 O O . THR A 1 282 ? 5.286 5.803 7.732 1.00 79.62 282 THR A O 1
ATOM 2246 N N . PRO A 1 283 ? 5.232 8.036 7.424 1.00 80.38 283 PRO A N 1
ATOM 2247 C CA . PRO A 1 283 ? 4.395 7.984 6.231 1.00 80.38 283 PRO A CA 1
ATOM 2248 C C . PRO A 1 283 ? 4.919 7.010 5.172 1.00 80.38 283 PRO A C 1
ATOM 2250 O O . PRO A 1 283 ? 6.126 6.815 5.023 1.00 80.38 283 PRO A O 1
ATOM 2253 N N . TYR A 1 284 ? 4.001 6.414 4.416 1.00 89.94 284 TYR A N 1
ATOM 2254 C CA . TYR A 1 284 ? 4.334 5.490 3.335 1.00 89.94 284 TYR A CA 1
ATOM 2255 C C . TYR A 1 284 ? 4.989 6.233 2.166 1.00 89.94 284 TYR A C 1
ATOM 2257 O O . TYR A 1 284 ? 4.454 7.224 1.673 1.00 89.94 284 TYR A O 1
ATOM 2265 N N . LEU A 1 285 ? 6.160 5.754 1.735 1.00 91.00 285 LEU A N 1
ATOM 2266 C CA . LEU A 1 285 ? 7.001 6.399 0.724 1.00 91.00 285 LEU A CA 1
ATOM 2267 C C . LEU A 1 285 ? 7.490 5.369 -0.320 1.00 91.00 285 LEU A C 1
ATOM 2269 O O . LEU A 1 285 ? 8.563 4.788 -0.137 1.00 91.00 285 LEU A O 1
ATOM 2273 N N . PRO A 1 286 ? 6.751 5.126 -1.423 1.00 88.56 286 PRO A N 1
ATOM 2274 C CA . PRO A 1 286 ? 5.422 5.669 -1.735 1.00 88.56 286 PRO A CA 1
ATOM 2275 C C . PRO A 1 286 ? 4.245 4.808 -1.251 1.00 88.56 286 PRO A C 1
ATOM 2277 O O . PRO A 1 286 ? 3.121 5.291 -1.157 1.00 88.56 286 PRO A O 1
ATOM 2280 N N . VAL A 1 287 ? 4.493 3.532 -0.961 1.00 90.88 287 VAL A N 1
ATOM 2281 C CA . VAL A 1 287 ? 3.465 2.534 -0.639 1.00 90.88 287 VAL A CA 1
ATOM 2282 C C . VAL A 1 287 ? 3.740 1.866 0.697 1.00 90.88 287 VAL A C 1
ATOM 2284 O O . VAL A 1 287 ? 4.792 2.095 1.305 1.00 90.88 287 VAL A O 1
ATOM 2287 N N . ARG A 1 288 ? 2.782 1.066 1.180 1.00 91.94 288 ARG A N 1
ATOM 2288 C CA . ARG A 1 288 ? 2.916 0.389 2.468 1.00 91.94 288 ARG A CA 1
ATOM 2289 C C . ARG A 1 288 ? 4.195 -0.465 2.474 1.00 91.94 288 ARG A C 1
ATOM 2291 O O . ARG A 1 288 ? 4.351 -1.307 1.588 1.00 91.94 288 ARG A O 1
ATOM 2298 N N . PRO A 1 289 ? 5.107 -0.273 3.443 1.00 88.50 289 PRO A N 1
ATOM 2299 C CA . PRO A 1 289 ? 6.317 -1.072 3.512 1.00 88.50 289 PRO A CA 1
ATOM 2300 C C . PRO A 1 289 ? 5.988 -2.492 3.973 1.00 88.50 289 PRO A C 1
ATOM 2302 O O . PRO A 1 289 ? 5.128 -2.696 4.838 1.00 88.50 289 PRO A O 1
ATOM 2305 N N . GLU A 1 290 ? 6.713 -3.464 3.426 1.0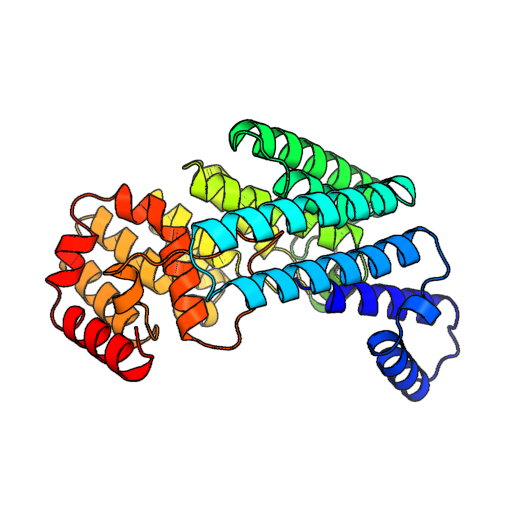0 87.94 290 GLU A N 1
ATOM 2306 C CA . GLU A 1 290 ? 6.727 -4.821 3.963 1.00 87.94 290 GLU A CA 1
ATOM 2307 C C . GLU A 1 290 ? 7.297 -4.825 5.382 1.00 87.94 290 GLU A C 1
ATOM 2309 O O . GLU A 1 290 ? 8.190 -4.047 5.729 1.00 87.94 290 GLU A O 1
ATOM 2314 N N . VAL A 1 291 ? 6.772 -5.715 6.219 1.00 90.06 291 VAL A N 1
ATOM 2315 C CA . VAL A 1 291 ? 7.139 -5.798 7.634 1.00 90.06 291 VAL A CA 1
ATOM 2316 C C . VAL A 1 291 ? 7.631 -7.191 7.985 1.00 90.06 291 VAL A C 1
ATOM 2318 O O . VAL A 1 291 ? 7.018 -8.196 7.636 1.00 90.06 291 VAL A O 1
ATOM 2321 N N . SER A 1 292 ? 8.746 -7.244 8.710 1.00 86.12 292 SER A N 1
ATOM 2322 C CA . SER A 1 292 ? 9.374 -8.492 9.151 1.00 86.12 292 SER A CA 1
ATOM 2323 C C . SER A 1 292 ? 8.697 -9.111 10.375 1.00 86.12 292 SER A C 1
ATOM 2325 O O . SER A 1 292 ? 8.779 -10.320 10.581 1.00 86.12 292 SER A O 1
ATOM 2327 N N . GLU A 1 293 ? 8.030 -8.297 11.194 1.00 91.81 293 GLU A N 1
ATOM 2328 C CA . GLU A 1 293 ? 7.388 -8.729 12.432 1.00 91.81 293 GLU A CA 1
ATOM 2329 C C . GLU A 1 293 ? 5.869 -8.561 12.358 1.00 91.81 293 GLU A C 1
ATOM 2331 O O . GLU A 1 293 ? 5.361 -7.528 11.920 1.00 91.81 293 GLU A O 1
ATOM 2336 N N . ALA A 1 294 ? 5.131 -9.558 12.854 1.00 92.88 294 ALA A N 1
ATOM 2337 C CA . ALA A 1 294 ? 3.669 -9.561 12.820 1.00 92.88 294 ALA A CA 1
ATOM 2338 C C . ALA A 1 294 ? 3.056 -8.338 13.525 1.00 92.88 294 ALA A C 1
ATOM 2340 O O . ALA A 1 294 ? 2.093 -7.755 13.026 1.00 92.88 294 ALA A O 1
ATOM 2341 N N . TRP A 1 295 ? 3.640 -7.899 14.646 1.00 94.56 295 TRP A N 1
ATOM 2342 C CA . TRP A 1 295 ? 3.139 -6.739 15.385 1.00 94.56 295 TRP A CA 1
ATOM 2343 C C . TRP A 1 295 ? 3.267 -5.419 14.617 1.00 94.56 295 TRP A C 1
ATOM 2345 O O . TRP A 1 295 ? 2.418 -4.546 14.785 1.00 94.56 295 TRP A O 1
ATOM 2355 N N . ARG A 1 296 ? 4.260 -5.277 13.726 1.00 94.19 296 ARG A N 1
ATOM 2356 C CA . ARG A 1 296 ? 4.393 -4.090 12.863 1.00 94.19 296 ARG A CA 1
ATOM 2357 C C . ARG A 1 296 ? 3.238 -4.004 11.865 1.00 94.19 296 ARG A C 1
ATOM 2359 O O . ARG A 1 296 ? 2.776 -2.910 11.561 1.00 94.19 296 ARG A O 1
ATOM 2366 N N . ARG A 1 297 ? 2.703 -5.146 11.415 1.00 94.81 297 ARG A N 1
ATOM 2367 C CA . ARG A 1 297 ? 1.488 -5.185 10.583 1.00 94.81 297 ARG A CA 1
ATOM 2368 C C . ARG A 1 297 ? 0.250 -4.751 11.372 1.00 94.81 297 ARG A C 1
ATOM 2370 O O . ARG A 1 297 ? -0.579 -4.008 10.855 1.00 94.81 297 ARG A O 1
ATOM 2377 N N . SER A 1 298 ? 0.138 -5.165 12.636 1.00 96.38 298 SER A N 1
ATOM 2378 C CA . SER A 1 298 ? -0.914 -4.668 13.536 1.00 96.38 298 SER A CA 1
ATOM 2379 C C . SER A 1 298 ? -0.805 -3.156 13.753 1.00 96.38 298 SER A C 1
ATOM 2381 O O . SER A 1 298 ? -1.823 -2.468 13.735 1.00 96.38 298 SER A O 1
ATOM 2383 N N . HIS A 1 299 ? 0.416 -2.634 13.922 1.00 96.00 299 HIS A N 1
ATOM 2384 C CA . HIS A 1 299 ? 0.674 -1.196 14.055 1.00 96.00 299 HIS A CA 1
ATOM 2385 C C . HIS A 1 299 ? 0.239 -0.432 12.803 1.00 96.00 299 HIS A C 1
ATOM 2387 O O . HIS A 1 299 ? -0.512 0.529 12.933 1.00 96.00 299 HIS A O 1
ATOM 2393 N N . GLN A 1 300 ? 0.605 -0.902 11.603 1.00 96.00 300 GLN A N 1
ATOM 2394 C CA . GLN A 1 300 ? 0.137 -0.323 10.335 1.00 96.00 300 GLN A CA 1
ATOM 2395 C C . GLN A 1 300 ? -1.395 -0.267 10.256 1.00 96.00 300 GLN A C 1
ATOM 2397 O O . GLN A 1 300 ? -1.952 0.781 9.941 1.00 96.00 300 GLN A O 1
ATOM 2402 N N . ALA A 1 301 ? -2.084 -1.360 10.598 1.00 96.88 301 ALA A N 1
ATOM 2403 C CA . ALA A 1 301 ? -3.543 -1.410 10.545 1.00 96.88 301 ALA A CA 1
ATOM 2404 C C . ALA A 1 301 ? -4.220 -0.422 11.502 1.00 96.88 301 ALA A C 1
ATOM 2406 O O . ALA A 1 301 ? -5.207 0.213 11.128 1.00 96.88 301 ALA A O 1
ATOM 2407 N N . VAL A 1 302 ? -3.697 -0.278 12.723 1.00 96.94 302 VAL A N 1
ATOM 2408 C CA . VAL A 1 302 ? -4.216 0.700 13.689 1.00 96.94 302 VAL A CA 1
ATOM 2409 C C . VAL A 1 302 ? -3.895 2.128 13.253 1.00 96.94 302 VAL A C 1
ATOM 2411 O O . VAL A 1 302 ? -4.777 2.977 13.317 1.00 96.94 302 VAL A O 1
ATOM 2414 N N . TRP A 1 303 ? -2.680 2.379 12.764 1.00 95.56 303 TRP A N 1
ATOM 2415 C CA . TRP A 1 303 ? -2.252 3.693 12.282 1.00 95.56 303 TRP A CA 1
ATOM 2416 C C . TRP A 1 303 ? -3.109 4.191 11.115 1.00 95.56 303 TRP A C 1
ATOM 2418 O O . TRP A 1 303 ? -3.612 5.309 11.143 1.00 95.56 303 TRP A O 1
ATOM 2428 N N . GLU A 1 304 ? -3.362 3.345 10.114 1.00 95.56 304 GLU A N 1
ATOM 2429 C CA . GLU A 1 304 ? -4.258 3.687 9.000 1.00 95.56 304 GLU A CA 1
ATOM 2430 C C . GLU A 1 304 ? -5.705 3.926 9.459 1.00 95.56 304 GLU A C 1
ATOM 2432 O O . GLU A 1 304 ? -6.447 4.695 8.845 1.00 95.56 304 GLU A O 1
ATOM 2437 N N . ALA A 1 305 ? -6.122 3.269 10.543 1.00 96.56 305 ALA A N 1
ATOM 2438 C CA . ALA A 1 305 ? -7.441 3.445 11.129 1.00 96.56 305 ALA A CA 1
ATOM 2439 C C . ALA A 1 305 ? -7.532 4.646 12.084 1.00 96.56 305 ALA A C 1
ATOM 2441 O O . ALA A 1 305 ? -8.641 4.941 12.528 1.00 96.56 305 ALA A O 1
ATOM 2442 N N . ASP A 1 306 ? -6.432 5.340 12.397 1.00 93.69 306 ASP A N 1
ATOM 2443 C CA . ASP A 1 306 ? -6.377 6.361 13.453 1.00 93.69 306 ASP A CA 1
ATOM 2444 C C . ASP A 1 306 ? -7.431 7.457 13.253 1.00 93.69 306 ASP A C 1
ATOM 2446 O O . ASP A 1 306 ? -8.260 7.694 14.131 1.00 93.69 306 ASP A O 1
ATOM 2450 N N . GLY A 1 307 ? -7.527 8.014 12.041 1.00 93.06 307 GLY A N 1
ATOM 2451 C CA . GLY A 1 307 ? -8.560 9.000 11.713 1.00 93.06 307 GLY A CA 1
ATOM 2452 C C . GLY A 1 307 ? -9.989 8.462 11.880 1.00 93.06 307 GLY A C 1
ATOM 2453 O O . GLY A 1 307 ? -10.873 9.171 12.349 1.00 93.06 307 GLY A O 1
ATOM 2454 N N . ILE A 1 308 ? -10.233 7.184 11.563 1.00 96.69 308 ILE A N 1
ATOM 2455 C CA . ILE A 1 308 ? -11.544 6.538 11.752 1.00 96.69 308 ILE A CA 1
ATOM 2456 C C . ILE A 1 308 ? -11.841 6.312 13.239 1.00 96.69 308 ILE A C 1
ATOM 2458 O O . ILE A 1 308 ? -12.992 6.458 13.663 1.00 96.69 308 ILE A O 1
ATOM 2462 N N . ILE A 1 309 ? -10.829 5.921 14.014 1.00 96.06 309 ILE A N 1
ATOM 2463 C CA . ILE A 1 309 ? -10.914 5.682 15.456 1.00 96.06 309 ILE A CA 1
ATOM 2464 C C . ILE A 1 309 ? -11.204 6.998 16.178 1.00 96.06 309 ILE A C 1
ATOM 2466 O O . ILE A 1 309 ? -12.160 7.052 16.952 1.00 96.06 309 ILE A O 1
ATOM 2470 N N . ALA A 1 310 ? -10.449 8.055 15.874 1.00 93.19 310 ALA A N 1
ATOM 2471 C CA . ALA A 1 310 ? -10.643 9.395 16.418 1.00 93.19 310 ALA A CA 1
ATOM 2472 C C . ALA A 1 310 ? -12.040 9.953 16.087 1.00 93.19 310 ALA A C 1
ATOM 2474 O O . ALA A 1 310 ? -12.708 10.514 16.955 1.00 93.19 310 ALA A O 1
ATOM 2475 N N . ASP A 1 311 ? -12.526 9.708 14.866 1.00 93.50 311 ASP A N 1
ATOM 2476 C CA . ASP A 1 311 ? -13.867 10.099 14.416 1.00 93.50 311 ASP A CA 1
ATOM 2477 C C . ASP A 1 311 ? -15.003 9.217 14.965 1.00 93.50 311 ASP A C 1
ATOM 2479 O O . ASP A 1 311 ? -16.180 9.502 14.717 1.00 93.50 311 ASP A O 1
ATOM 2483 N N . THR A 1 312 ? -14.703 8.116 15.663 1.00 95.50 312 THR A N 1
ATOM 2484 C CA . THR A 1 312 ? -15.718 7.203 16.206 1.00 95.50 312 THR A CA 1
ATOM 2485 C C . THR A 1 312 ? -15.871 7.423 17.714 1.00 95.50 312 THR A C 1
ATOM 2487 O O . THR A 1 312 ? -15.038 6.953 18.493 1.00 95.50 312 THR A O 1
ATOM 2490 N N . PRO A 1 313 ? -16.964 8.074 18.167 1.00 93.38 313 PRO A N 1
ATOM 2491 C CA . PRO A 1 313 ? -17.123 8.461 19.563 1.00 93.38 313 PRO A CA 1
ATOM 2492 C C . PRO A 1 313 ? -16.989 7.291 20.537 1.00 93.38 313 PRO A C 1
ATOM 2494 O O . PRO A 1 313 ? -17.578 6.216 20.352 1.00 93.38 313 PRO A O 1
ATOM 2497 N N . ASP A 1 314 ? -16.213 7.536 21.591 1.00 94.19 314 ASP A N 1
ATOM 2498 C CA . ASP A 1 314 ? -15.933 6.617 22.692 1.00 94.19 314 ASP A CA 1
ATOM 2499 C C . ASP A 1 314 ? -15.322 5.269 22.285 1.00 94.19 314 ASP A C 1
ATOM 2501 O O . ASP A 1 314 ? -15.252 4.377 23.125 1.00 94.19 314 ASP A O 1
ATOM 2505 N N . PHE A 1 315 ? -14.876 5.074 21.036 1.00 96.81 315 PHE A N 1
ATOM 2506 C CA . PHE A 1 315 ? -14.402 3.762 20.587 1.00 96.81 315 PHE A CA 1
ATOM 2507 C C . PHE A 1 315 ? -13.189 3.275 21.385 1.00 96.81 315 PHE A C 1
ATOM 2509 O O . PHE A 1 315 ? -13.235 2.174 21.931 1.00 96.81 315 PHE A O 1
ATOM 2516 N N . ALA A 1 316 ? -12.144 4.100 21.507 1.00 93.75 316 ALA A N 1
ATOM 2517 C CA . ALA A 1 316 ? -10.932 3.750 22.252 1.00 93.75 316 ALA A CA 1
ATOM 2518 C C . ALA A 1 316 ? -11.219 3.540 23.752 1.00 93.75 316 ALA A C 1
ATOM 2520 O O . ALA A 1 316 ? -10.852 2.511 24.320 1.00 93.75 316 ALA A O 1
ATOM 2521 N N . ASN A 1 317 ? -11.978 4.453 24.370 1.00 95.00 317 ASN A N 1
ATOM 2522 C CA . ASN A 1 317 ? -12.392 4.331 25.773 1.00 95.00 317 ASN A CA 1
ATOM 2523 C C . ASN A 1 317 ? -13.209 3.055 26.011 1.00 95.00 317 ASN A C 1
ATOM 2525 O O . ASN A 1 317 ? -12.975 2.323 26.967 1.00 95.00 317 ASN A O 1
ATOM 2529 N N . TRP A 1 318 ? -14.157 2.749 25.124 1.00 97.75 318 TRP A N 1
ATOM 2530 C CA . TRP A 1 318 ? -14.924 1.510 25.181 1.00 97.75 318 TRP A CA 1
ATOM 2531 C C . TRP A 1 318 ? -14.032 0.281 24.998 1.00 97.75 318 TRP A C 1
ATOM 2533 O O . TRP A 1 318 ? -14.238 -0.709 25.703 1.00 97.75 318 TRP A O 1
ATOM 2543 N N . ALA A 1 319 ? -13.061 0.326 24.085 1.00 97.62 319 ALA A N 1
ATOM 2544 C CA . ALA A 1 319 ? -12.150 -0.782 23.831 1.00 97.62 319 ALA A CA 1
ATOM 2545 C C . ALA A 1 319 ? -11.356 -1.157 25.092 1.00 97.62 319 ALA A C 1
ATOM 2547 O O . ALA A 1 319 ? -11.273 -2.344 25.407 1.00 97.62 319 ALA A O 1
ATOM 2548 N N . ALA A 1 320 ? -10.890 -0.169 25.864 1.00 96.81 320 ALA A N 1
ATOM 2549 C CA . ALA A 1 320 ? -10.226 -0.391 27.153 1.00 96.81 320 ALA A CA 1
ATOM 2550 C C . ALA A 1 320 ? -11.125 -1.132 28.164 1.00 96.81 320 ALA A C 1
ATOM 2552 O O . ALA A 1 320 ? -10.674 -2.028 28.870 1.00 96.81 320 ALA A O 1
ATOM 2553 N N . THR A 1 321 ? -12.437 -0.859 28.170 1.00 97.31 321 THR A N 1
ATOM 2554 C CA . THR A 1 321 ? -13.384 -1.560 29.066 1.00 97.31 321 THR A CA 1
ATOM 2555 C C . THR A 1 321 ? -13.643 -3.023 28.692 1.00 97.31 321 THR A C 1
ATOM 2557 O O . THR A 1 321 ? -14.307 -3.752 29.439 1.00 97.31 321 THR A O 1
ATOM 2560 N N . VAL A 1 322 ? -13.195 -3.477 27.518 1.00 97.94 322 VAL A N 1
ATOM 2561 C CA . VAL A 1 322 ? -13.387 -4.866 27.107 1.00 97.94 322 VAL A CA 1
ATOM 2562 C C . VAL A 1 322 ? -12.372 -5.749 27.820 1.00 97.94 322 VAL A C 1
ATOM 2564 O O . VAL A 1 322 ? -11.174 -5.695 27.572 1.00 97.94 322 VAL A O 1
ATOM 2567 N N . GLU A 1 323 ? -12.891 -6.620 28.685 1.00 96.38 323 GLU A N 1
ATOM 2568 C CA . GLU A 1 323 ? -12.118 -7.636 29.408 1.00 96.38 323 GLU A CA 1
ATOM 2569 C C . GLU A 1 323 ? -11.089 -8.331 28.500 1.00 96.38 323 GLU A C 1
ATOM 2571 O O . GLU A 1 323 ? -11.448 -8.890 27.453 1.00 96.38 323 GLU A O 1
ATOM 2576 N N . GLY A 1 324 ? -9.832 -8.296 28.953 1.00 95.19 324 GLY A N 1
ATOM 2577 C CA . GLY A 1 324 ? -8.660 -8.873 28.295 1.00 95.19 324 GLY A CA 1
ATOM 2578 C C . GLY A 1 324 ? -7.846 -7.889 27.449 1.00 95.19 324 GLY A C 1
ATOM 2579 O O . GLY A 1 324 ? -6.680 -8.169 27.193 1.00 95.19 324 GLY A O 1
ATOM 2580 N N . VAL A 1 325 ? -8.407 -6.742 27.047 1.00 97.44 325 VAL A N 1
ATOM 2581 C CA . VAL A 1 325 ? -7.732 -5.799 26.133 1.00 97.44 325 VAL A CA 1
ATOM 2582 C C . VAL A 1 325 ? -6.596 -5.045 26.825 1.00 97.44 325 VAL A C 1
ATOM 2584 O O . VAL A 1 325 ? -5.476 -5.070 26.322 1.00 97.44 325 VAL A O 1
ATOM 2587 N N . GLU A 1 326 ? -6.837 -4.441 27.994 1.00 96.19 326 GLU A N 1
ATOM 2588 C CA . GLU A 1 326 ? -5.776 -3.763 28.765 1.00 96.19 326 GLU A CA 1
ATOM 2589 C C . GLU A 1 326 ? -4.646 -4.730 29.139 1.00 96.19 326 GLU A C 1
ATOM 2591 O O . GLU A 1 326 ? -3.478 -4.443 28.898 1.00 96.19 326 GLU A O 1
ATOM 2596 N N . ALA A 1 327 ? -4.989 -5.928 29.619 1.00 96.25 327 ALA A N 1
ATOM 2597 C CA . ALA A 1 327 ? -4.000 -6.951 29.956 1.00 96.25 327 ALA A CA 1
ATOM 2598 C C . ALA A 1 327 ? -3.146 -7.368 28.743 1.00 96.25 327 ALA A C 1
ATOM 2600 O O . ALA A 1 327 ? -1.937 -7.552 28.879 1.00 96.25 327 ALA A O 1
ATOM 2601 N N . ALA A 1 328 ? -3.749 -7.495 27.553 1.00 96.56 328 ALA A N 1
ATOM 2602 C CA . ALA A 1 328 ? -3.018 -7.786 26.318 1.00 96.56 328 ALA A CA 1
ATOM 2603 C C . ALA A 1 328 ? -2.095 -6.626 25.902 1.00 96.56 328 ALA A C 1
ATOM 2605 O O . ALA A 1 328 ? -0.978 -6.867 25.443 1.00 96.56 328 ALA A O 1
ATOM 2606 N N . SER A 1 329 ? -2.543 -5.381 26.092 1.00 96.56 329 SER A N 1
ATOM 2607 C CA . SER A 1 329 ? -1.738 -4.177 25.862 1.00 96.56 329 SER A CA 1
ATOM 2608 C C . SER A 1 329 ? -0.511 -4.133 26.781 1.00 96.56 329 SER A C 1
ATOM 2610 O O . SER A 1 329 ? 0.616 -4.014 26.303 1.00 96.56 329 SER A O 1
ATOM 2612 N N . GLU A 1 330 ? -0.708 -4.288 28.092 1.00 96.31 330 GLU A N 1
ATOM 2613 C CA . GLU A 1 330 ? 0.374 -4.267 29.087 1.00 96.31 330 GLU A CA 1
ATOM 2614 C C . GLU A 1 330 ? 1.373 -5.415 28.903 1.00 96.31 330 GLU A C 1
ATOM 2616 O O . GLU A 1 330 ? 2.579 -5.237 29.085 1.00 96.31 330 GLU A O 1
ATOM 2621 N N . ASP A 1 331 ? 0.889 -6.609 28.553 1.00 96.19 331 ASP A N 1
ATOM 2622 C CA . ASP A 1 331 ? 1.757 -7.755 28.294 1.00 96.19 331 ASP A CA 1
ATOM 2623 C C . ASP A 1 331 ? 2.661 -7.530 27.076 1.00 96.19 331 ASP A C 1
ATOM 2625 O O . ASP A 1 331 ? 3.855 -7.836 27.128 1.00 96.19 331 ASP A O 1
ATOM 2629 N N . PHE A 1 332 ? 2.116 -6.957 25.998 1.00 96.50 332 PHE A N 1
ATOM 2630 C CA . PHE A 1 332 ? 2.904 -6.594 24.825 1.00 96.50 332 PHE A CA 1
ATOM 2631 C C . PHE A 1 332 ? 3.972 -5.550 25.168 1.00 96.50 332 PHE A C 1
ATOM 2633 O O . PHE A 1 332 ? 5.146 -5.777 24.869 1.00 96.50 332 PHE A O 1
ATOM 2640 N N . ALA A 1 333 ? 3.585 -4.464 25.849 1.00 95.44 333 ALA A N 1
ATOM 2641 C CA . ALA A 1 333 ? 4.507 -3.406 26.258 1.00 95.44 333 ALA A CA 1
ATOM 2642 C C . ALA A 1 333 ? 5.677 -3.972 27.077 1.00 95.44 333 ALA A C 1
ATOM 2644 O O . ALA A 1 333 ? 6.844 -3.778 26.735 1.00 95.44 333 ALA A O 1
ATOM 2645 N N . ARG A 1 334 ? 5.376 -4.819 28.072 1.00 95.38 334 ARG A N 1
ATOM 2646 C CA . ARG A 1 334 ? 6.387 -5.485 28.907 1.00 95.38 334 ARG A CA 1
ATOM 2647 C C . ARG A 1 334 ? 7.339 -6.379 28.109 1.00 95.38 334 ARG A C 1
ATOM 2649 O O . ARG A 1 334 ? 8.521 -6.443 28.435 1.00 95.38 334 ARG A O 1
ATOM 2656 N N . ARG A 1 335 ? 6.840 -7.108 27.103 1.00 94.69 335 ARG A N 1
ATOM 2657 C CA . ARG A 1 335 ? 7.655 -8.024 26.283 1.00 94.69 335 ARG A CA 1
ATOM 2658 C C . ARG A 1 335 ? 8.537 -7.304 25.268 1.00 94.69 335 ARG A C 1
ATOM 2660 O O . ARG A 1 335 ? 9.589 -7.836 24.922 1.00 94.69 335 ARG A O 1
ATOM 2667 N N . ARG A 1 336 ? 8.096 -6.151 24.763 1.00 90.25 336 ARG A N 1
ATOM 2668 C CA . ARG A 1 336 ? 8.757 -5.424 23.668 1.00 90.25 336 ARG A CA 1
ATOM 2669 C C . ARG A 1 336 ? 9.485 -4.152 24.108 1.00 90.25 336 ARG A C 1
ATOM 2671 O O . ARG A 1 336 ? 10.238 -3.614 23.310 1.00 90.25 336 ARG A O 1
ATOM 2678 N N . GLY A 1 337 ? 9.335 -3.741 25.368 1.00 85.19 337 GLY A N 1
ATOM 2679 C CA . GLY A 1 337 ? 10.039 -2.590 25.936 1.00 85.19 337 GLY A CA 1
ATOM 2680 C C . GLY A 1 337 ? 9.423 -1.241 25.565 1.00 85.19 337 GLY A C 1
ATOM 2681 O O . GLY A 1 337 ? 10.168 -0.271 25.468 1.00 85.19 337 GLY A O 1
ATOM 2682 N N . PHE A 1 338 ? 8.103 -1.205 25.348 1.00 82.88 338 PHE A N 1
ATOM 2683 C CA . PHE A 1 338 ? 7.338 0.034 25.162 1.00 82.88 338 PHE A CA 1
ATOM 2684 C C . PHE A 1 338 ? 6.890 0.647 26.490 1.00 82.88 338 PHE A C 1
ATOM 2686 O O . PHE A 1 338 ? 6.697 -0.124 27.464 1.00 82.88 338 PHE A O 1
#

pLDDT: mean 95.38, std 3.31, range [79.62, 98.75]

Secondary structure (DSSP, 8-state):
--HHHHHHHHHHHHHHHH-TT--HHHHHHHHHHHHH-GGGG--SHHHHHHHHHHHHHHHHHHHHHHTTTS-HHHHHHHHHHHHHHHHHHHHHHHHH-TT-HHHHHHHHHTS-S-HHHHHHHHHHHHHHHHHHHHHH-TTB-TTSTBTBTT--HHHHHHHHHH-HHHHHHHHHHHHHHHHHHHTT-HHHHHHHHHHHHTBSS----HHHHHHHHHHHHT-HHHHHHHHHHH-HHHHT-HHHHHHHHHHHHHTT-HHHHHHHHHHHHHHSTTHHHHHHS----PPPSSSPPP-SSHHHHHHHHHHHTHHHHHTSTTHHHHHHTSTTHHHHHHHHHHHHT-

Foldseek 3Di:
DQLLQLLLLLLLVVVCVVPVPDDPVNSVVSSVVCSVCVVVSQPDLLSVLSVLLNVLVVVLVVQLVVLPPPDPVVSVVSNLVSLVVSLVSLVVSCVSPVLQLLSVLLNLVSDPDDLVVSLVVLVVSLVVLVVVVCVVAVQQDLPDQLRGHPDDLVRSLSVCSNDSSNVSSLLSLQQNLLSCLVVVVLVSNLVSLVSSVSHHNDDADSLLSNLLSCLLVLVPVVNVVSDVVVDPVLVLQLSNLVSQLSSCVVVVVVVSSLVSLVVSLVRQQLLLQCLLPVDDDDDPSRHDDDDPDSNVSSNVSNNSCVVVSVVDPCNSVVSVVRPPSVVSNVVSCVVPVD

Sequence (338 aa):
MDPAIYVCRYLEASYAAAHPDLTDAARELVRSEIERNPEAYAHEPHAQALVSYARVHARMIAELARMEELPDGEFERQRSRLFDETRLALFKIIETDRSCIDARLLDLLLADVPLDDCLRDLLALEREAREQIRCAHDDFDPEAPGLWRGANEDEAAARTLEDPQVIGWLHCVEALSQGSLTSARYRAAGTYAQQVLRARGYANHAEGTLFLALARLEDEDAFFACSRAIGEAAEESPWYLLGRTLLFYKLGRRKNARRALRDFAGRCEGGAFFLLNPTYLTPYLPVRPEVSEAWRRSHQAVWEADGIIADTPDFANWAATVEGVEAASEDFARRRGF